Protein 1OO0 (pdb70)

Secondary structure (DSSP, 8-state):
--EEEEEEEEEEETTEEEEEEEEE-TTSEEEEEEE--TTSS--EEEEEEE-HHHHHHHHHHHHHHTGGG---TTSPPP-SSEEEEEEEEETTEEEEEEE-----HHHHHHSS-HHHHHHHHHHHHHHHHHHHHHHHHHHTS---/--B--BTTBEEEEEES--TT--HHHHHHHHGGGS-EEEEE-PBPTTTSSB-SEEEEEESSHHHHHHHHHHHTT-EETTEE-EEEESEESS--

Radius of gyration: 18.39 Å; Cα contacts (8 Å, |Δi|>4): 483; chains: 2; bounding box: 39×42×53 Å

Organism: Drosophila melanogaster (NCBI:txid7227)

Structure (mmCIF, N/CA/C/O backbone):
data_1OO0
#
_entry.id   1OO0
#
_cell.length_a   105.027
_cell.length_b   52.387
_cell.length_c   52.862
_cell.angle_alpha   90.00
_cell.angle_beta   104.90
_cell.angle_gamma   90.00
#
_symmetry.space_group_name_H-M   'C 1 2 1'
#
loop_
_entity.id
_entity.type
_entity.pdbx_description
1 polymer 'Mago nashi protein'
2 polymer CG8781-PA
3 non-polymer 'STRONTIUM ION'
4 non-polymer BETA-MERCAPTOETHANOL
5 non-polymer (4S)-2-METHYL-2,4-PENTANEDIOL
6 non-polymer GLYCEROL
7 water water
#
loop_
_atom_site.group_PDB
_atom_site.id
_atom_site.type_symbol
_atom_site.label_atom_id
_atom_site.label_alt_id
_atom_site.label_comp_id
_atom_site.label_asym_id
_atom_site.label_entity_id
_atom_site.label_seq_id
_atom_site.pdbx_PDB_ins_code
_atom_site.Cartn_x
_atom_site.Cartn_y
_atom_site.Cartn_z
_atom_site.occupancy
_atom_site.B_iso_or_equiv
_atom_site.auth_seq_id
_atom_site.auth_comp_id
_atom_site.auth_asym_id
_atom_site.auth_atom_id
_atom_site.pdbx_PDB_model_num
ATOM 1 N N . GLU A 1 4 ? 42.675 36.351 -1.770 1.00 50.53 4 GLU A N 1
ATOM 2 C CA . GLU A 1 4 ? 42.759 35.888 -0.348 1.00 50.08 4 GLU A CA 1
ATOM 3 C C . GLU A 1 4 ? 43.493 34.558 -0.320 1.00 48.38 4 GLU A C 1
ATOM 4 O O . GLU A 1 4 ? 43.146 33.636 -1.053 1.00 45.56 4 GLU A O 1
ATOM 10 N N . ASP A 1 5 ? 44.512 34.486 0.527 1.00 46.32 5 ASP A N 1
ATOM 11 C CA . ASP A 1 5 ? 45.338 33.301 0.676 1.00 45.28 5 ASP A CA 1
ATOM 12 C C . ASP A 1 5 ? 44.524 32.078 1.084 1.00 42.51 5 ASP A C 1
ATOM 13 O O . ASP A 1 5 ? 43.615 32.184 1.911 1.00 38.02 5 ASP A O 1
ATOM 18 N N . PHE A 1 6 ? 44.844 30.925 0.486 1.00 39.72 6 PHE A N 1
ATOM 19 C CA . PHE A 1 6 ? 44.128 29.687 0.813 1.00 37.15 6 PHE A CA 1
ATOM 20 C C . PHE A 1 6 ? 44.976 28.416 0.630 1.00 34.97 6 PHE A C 1
ATOM 21 O O . PHE A 1 6 ? 45.800 28.307 -0.299 1.00 30.46 6 PHE A O 1
ATOM 29 N N . TYR A 1 7 ? 44.766 27.466 1.536 1.00 28.43 7 TYR A N 1
ATOM 30 C CA . TYR A 1 7 ? 45.503 26.180 1.481 1.00 27.08 7 TYR A CA 1
ATOM 31 C C . TYR A 1 7 ? 44.759 25.178 2.336 1.00 24.15 7 TYR A C 1
ATOM 32 O O . TYR A 1 7 ? 44.212 25.552 3.357 1.00 23.22 7 TYR A O 1
ATOM 41 N N . LEU A 1 8 ? 44.729 23.901 1.938 1.00 24.67 8 LEU A N 1
ATOM 42 C CA . LEU A 1 8 ? 44.032 22.914 2.772 1.00 25.74 8 LEU A CA 1
ATOM 43 C C . LEU A 1 8 ? 44.751 21.576 2.509 1.00 21.69 8 LEU A C 1
ATOM 44 O O . LEU A 1 8 ? 45.005 21.226 1.370 1.00 27.02 8 LEU A O 1
ATOM 49 N N . ARG A 1 9 ? 45.136 20.887 3.562 1.00 24.79 9 ARG A N 1
ATOM 50 C CA . ARG A 1 9 ? 45.770 19.590 3.391 1.00 23.16 9 ARG A CA 1
ATOM 51 C C . ARG A 1 9 ? 45.264 18.739 4.525 1.00 22.42 9 ARG A C 1
ATOM 52 O O . ARG A 1 9 ? 45.173 19.223 5.641 1.00 24.59 9 ARG A O 1
ATOM 60 N N . TYR A 1 10 ? 44.914 17.480 4.219 1.00 18.47 10 TYR A N 1
ATOM 61 C CA . TYR A 1 10 ? 44.444 16.538 5.208 1.00 19.12 10 TYR A CA 1
ATOM 62 C C . TYR A 1 10 ? 45.180 15.233 4.916 1.00 21.48 10 TYR A C 1
ATOM 63 O O . TYR A 1 10 ? 45.265 14.834 3.760 1.00 20.95 10 TYR A O 1
ATOM 72 N N . TYR A 1 11 ? 45.649 14.605 5.993 1.00 20.68 11 TYR A N 1
ATOM 73 C CA . TYR A 1 11 ? 46.360 13.327 5.947 1.00 19.35 11 TYR A CA 1
ATOM 74 C C . TYR A 1 11 ? 45.824 12.431 7.021 1.00 19.43 11 TYR A C 1
ATOM 75 O O . TYR A 1 11 ? 45.511 12.892 8.132 1.00 19.36 11 TYR A O 1
ATOM 84 N N . VAL A 1 12 ? 45.664 11.135 6.704 1.00 17.99 12 VAL A N 1
ATOM 85 C CA . VAL A 1 12 ? 45.266 10.232 7.741 1.00 19.25 12 VAL A CA 1
ATOM 86 C C . VAL A 1 12 ? 46.043 8.967 7.393 1.00 21.00 12 VAL A C 1
ATOM 87 O O . VAL A 1 12 ? 46.115 8.551 6.220 1.00 21.97 12 VAL A O 1
ATOM 91 N N . GLY A 1 13 ? 46.663 8.407 8.404 1.00 20.70 13 GLY A N 1
ATOM 92 C CA . GLY A 1 13 ? 47.443 7.214 8.149 1.00 23.99 13 GLY A CA 1
ATOM 93 C C . GLY A 1 13 ? 47.300 6.287 9.322 1.00 28.55 13 GLY A C 1
ATOM 94 O O . GLY A 1 13 ? 47.022 6.716 10.433 1.00 28.60 13 GLY A O 1
ATOM 95 N N . HIS A 1 14 ? 47.480 4.998 9.096 1.00 27.16 14 HIS A N 1
ATOM 96 C CA . HIS A 1 14 ? 47.386 4.113 10.223 1.00 34.86 14 HIS A CA 1
ATOM 97 C C . HIS A 1 14 ? 48.010 2.760 9.938 1.00 35.80 14 HIS A C 1
ATOM 98 O O . HIS A 1 14 ? 48.346 2.429 8.781 1.00 35.60 14 HIS A O 1
ATOM 105 N N . LYS A 1 15 ? 48.341 2.079 11.024 1.00 38.68 15 LYS A N 1
ATOM 106 C CA . LYS A 1 15 ? 48.939 0.760 10.974 1.00 43.51 15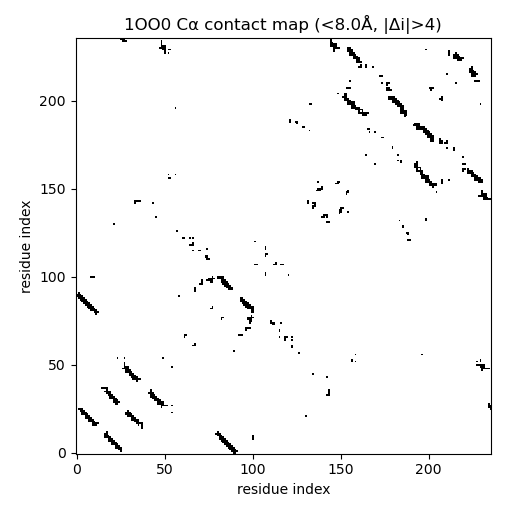 LYS A CA 1
ATOM 107 C C . LYS A 1 15 ? 47.831 -0.124 11.521 1.00 43.40 15 LYS A C 1
ATOM 108 O O . LYS A 1 15 ? 47.606 -0.152 12.720 1.00 39.75 15 LYS A O 1
ATOM 114 N N . GLY A 1 16 ? 47.109 -0.795 10.633 1.00 44.85 16 GLY A N 1
ATOM 115 C CA . GLY A 1 16 ? 46.031 -1.663 11.075 1.00 49.47 16 GLY A CA 1
ATOM 116 C C . GLY A 1 16 ? 46.494 -3.106 11.030 1.00 52.43 16 GLY A C 1
ATOM 117 O O . GLY A 1 16 ? 47.570 -3.393 10.491 1.00 49.25 16 GLY A O 1
ATOM 118 N N . LYS A 1 17 ? 45.680 -4.013 11.574 1.00 55.14 17 LYS A N 1
ATOM 119 C CA . LYS A 1 17 ? 46.021 -5.435 11.596 1.00 58.93 17 LYS A CA 1
ATOM 120 C C . LYS A 1 17 ? 46.461 -5.946 10.224 1.00 60.27 17 LYS A C 1
ATOM 121 O O . LYS A 1 17 ? 47.333 -6.808 10.116 1.00 57.68 17 LYS A O 1
ATOM 127 N N . PHE A 1 18 ? 45.859 -5.406 9.173 1.00 60.93 18 PHE A N 1
ATOM 128 C CA . PHE A 1 18 ? 46.202 -5.839 7.833 1.00 62.39 18 PHE A CA 1
ATOM 129 C C . PHE A 1 18 ? 47.252 -4.979 7.141 1.00 62.46 18 PHE A C 1
ATOM 130 O O . PHE A 1 18 ? 47.448 -5.107 5.935 1.00 62.87 18 PHE A O 1
ATOM 138 N N . GLY A 1 19 ? 47.924 -4.118 7.906 1.00 61.06 19 GLY A N 1
ATOM 139 C CA . GLY A 1 19 ? 48.970 -3.267 7.350 1.00 60.90 19 GLY A CA 1
ATOM 140 C C . GLY A 1 19 ? 48.642 -1.781 7.216 1.00 58.71 19 GLY A C 1
ATOM 141 O O . GLY A 1 19 ? 47.498 -1.363 7.435 1.00 57.26 19 GLY A O 1
ATOM 142 N N . HIS A 1 20 ? 49.659 -0.989 6.865 1.00 56.43 20 HIS A N 1
ATOM 143 C CA . HIS A 1 20 ? 49.517 0.459 6.666 1.00 55.33 20 HIS A CA 1
ATOM 144 C C . HIS A 1 20 ? 48.336 0.860 5.804 1.00 53.29 20 HIS A C 1
ATOM 145 O O . HIS A 1 20 ? 47.624 0.038 5.222 1.00 53.80 20 HIS A O 1
ATOM 152 N N . GLU A 1 21 ? 48.169 2.160 5.683 1.00 46.27 21 GLU A N 1
ATOM 153 C CA . GLU A 1 21 ? 47.054 2.670 4.943 1.00 40.19 21 GLU A CA 1
ATOM 154 C C . GLU A 1 21 ? 47.263 4.157 5.116 1.00 36.05 21 GLU A C 1
ATOM 155 O O . GLU A 1 21 ? 47.646 4.575 6.213 1.00 28.27 21 GLU A O 1
ATOM 161 N N . PHE A 1 22 ? 47.081 4.929 4.049 1.00 29.38 22 PHE A N 1
ATOM 162 C CA . PHE A 1 22 ? 47.107 6.387 4.224 1.00 24.59 22 PHE A CA 1
ATOM 163 C C . PHE A 1 22 ? 46.302 7.024 3.118 1.00 25.40 22 PHE A C 1
ATOM 164 O O . PHE A 1 22 ? 46.104 6.442 2.050 1.00 25.31 22 PHE A O 1
ATOM 172 N N . LEU A 1 23 ? 45.783 8.214 3.411 1.00 24.44 23 LEU A N 1
ATOM 173 C CA . LEU A 1 23 ? 45.033 8.986 2.452 1.00 22.74 23 LEU A CA 1
ATOM 174 C C . LEU A 1 23 ? 45.520 10.404 2.703 1.00 22.37 23 LEU A C 1
ATOM 175 O O . LEU A 1 23 ? 45.636 10.795 3.884 1.00 17.83 23 LEU A O 1
ATOM 18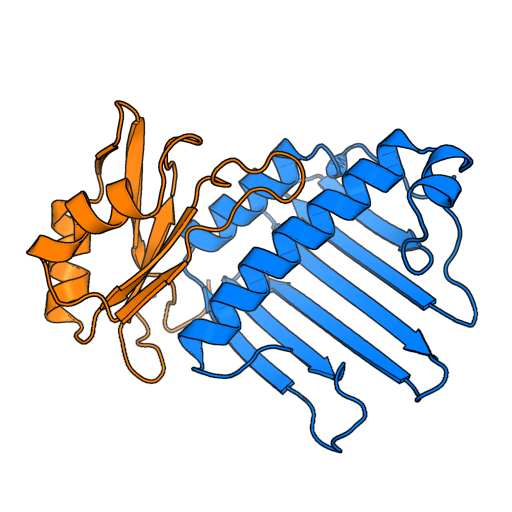0 N N . GLU A 1 24 ? 45.794 11.148 1.626 1.00 22.37 24 GLU A N 1
ATOM 181 C CA . GLU A 1 24 ? 46.187 12.552 1.786 1.00 23.41 24 GLU A CA 1
ATOM 182 C C . GLU A 1 24 ? 45.719 13.335 0.590 1.00 23.96 24 GLU A C 1
ATOM 183 O O . GLU A 1 24 ? 45.731 12.813 -0.562 1.00 24.94 24 GLU A O 1
ATOM 189 N N . PHE A 1 25 ? 45.185 14.542 0.838 1.00 21.69 25 PHE A N 1
ATOM 190 C CA . PHE A 1 25 ? 44.798 15.397 -0.291 1.00 18.87 25 PHE A CA 1
ATOM 191 C C . PHE A 1 25 ? 45.163 16.832 0.100 1.00 20.17 25 PHE A C 1
ATOM 192 O O . PHE A 1 25 ? 45.299 17.158 1.280 1.00 20.27 25 PHE A O 1
ATOM 200 N N . GLU A 1 26 ? 45.321 17.661 -0.919 1.00 23.64 26 GLU A N 1
ATOM 201 C CA . GLU A 1 26 ? 45.697 19.053 -0.733 1.00 22.34 26 GLU A CA 1
ATOM 202 C C . GLU A 1 26 ? 45.063 19.935 -1.810 1.00 22.84 26 GLU A C 1
ATOM 203 O O . GLU A 1 26 ? 45.055 19.583 -2.996 1.00 22.73 26 GLU A O 1
ATOM 209 N N . PHE A 1 27 ? 44.593 21.124 -1.408 1.00 23.47 27 PHE A N 1
ATOM 210 C CA . PHE A 1 27 ? 44.056 22.067 -2.375 1.00 22.71 27 PHE A CA 1
ATOM 211 C C . PHE A 1 27 ? 44.993 23.269 -2.213 1.00 22.82 27 PHE A C 1
ATOM 212 O O . PHE A 1 27 ? 45.157 23.804 -1.124 1.00 22.07 27 PHE A O 1
ATOM 220 N N . ARG A 1 28 ? 45.626 23.670 -3.297 1.00 26.69 28 ARG A N 1
ATOM 221 C CA . ARG A 1 28 ? 46.536 24.828 -3.277 1.00 31.92 28 ARG A CA 1
ATOM 222 C C . ARG A 1 28 ? 45.826 26.087 -3.762 1.00 32.57 28 ARG A C 1
ATOM 223 O O . ARG A 1 28 ? 44.837 26.010 -4.476 1.00 32.40 28 ARG A O 1
ATOM 231 N N . PRO A 1 29 ? 46.365 27.270 -3.430 1.00 34.97 29 PRO A N 1
ATOM 232 C CA . PRO A 1 29 ? 45.719 28.515 -3.861 1.00 38.66 29 PRO A CA 1
ATOM 233 C C . PRO A 1 29 ? 45.474 28.653 -5.369 1.00 41.77 29 PRO A C 1
ATOM 234 O O . PRO A 1 29 ? 44.606 29.420 -5.778 1.00 45.53 29 PRO A O 1
ATOM 238 N N . ASP A 1 30 ? 46.199 27.902 -6.193 1.00 41.54 30 ASP A N 1
ATOM 239 C CA . ASP A 1 30 ? 46.014 28.008 -7.639 1.00 42.02 30 ASP A CA 1
ATOM 240 C C . ASP A 1 30 ? 44.923 27.081 -8.194 1.00 42.07 30 ASP A C 1
ATOM 241 O O . ASP A 1 30 ? 44.720 26.972 -9.422 1.00 42.01 30 ASP A O 1
ATOM 246 N N . GLY A 1 31 ? 44.210 26.438 -7.270 1.00 37.37 31 GLY A N 1
ATOM 247 C CA . GLY A 1 31 ? 43.154 25.520 -7.621 1.00 34.58 31 GLY A CA 1
ATOM 248 C C . GLY A 1 31 ? 43.644 24.099 -7.844 1.00 27.33 31 GLY A C 1
ATOM 249 O O . GLY A 1 31 ? 42.876 23.233 -8.225 1.00 26.88 31 GLY A O 1
ATOM 250 N N . LYS A 1 32 ? 44.917 23.830 -7.603 1.00 30.27 32 LYS A N 1
ATOM 251 C CA . LYS A 1 32 ? 45.365 22.483 -7.842 1.00 29.08 32 LYS A CA 1
ATOM 252 C C . LYS A 1 32 ? 44.991 21.536 -6.718 1.00 28.05 32 LYS A C 1
ATOM 253 O O . LYS A 1 32 ? 45.363 21.782 -5.569 1.00 28.72 32 LYS A O 1
ATOM 259 N N . LEU A 1 33 ? 44.294 20.457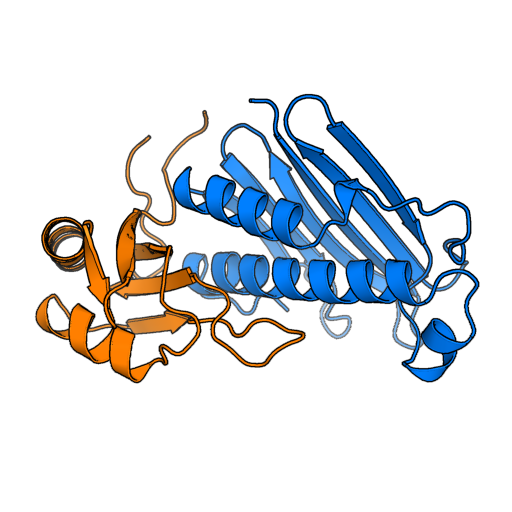 -7.055 1.00 25.41 33 LEU A N 1
ATOM 260 C CA . LEU A 1 33 ? 43.921 19.424 -6.078 1.00 26.31 33 LEU A CA 1
ATOM 261 C C . LEU A 1 33 ? 44.896 18.278 -6.322 1.00 26.82 33 LEU A C 1
ATOM 262 O O . LEU A 1 33 ? 45.052 17.880 -7.474 1.00 25.03 33 LEU A O 1
ATOM 267 N N . ARG A 1 34 ? 45.588 17.822 -5.270 1.00 25.18 34 ARG A N 1
ATOM 268 C CA . ARG A 1 34 ? 46.517 16.675 -5.347 1.00 28.60 34 ARG A CA 1
ATOM 269 C C . ARG A 1 34 ? 45.953 15.674 -4.385 1.00 27.75 34 ARG A C 1
ATOM 270 O O . ARG A 1 34 ? 45.561 16.033 -3.274 1.00 25.53 34 ARG A O 1
ATOM 278 N N . TYR A 1 35 ? 45.934 14.410 -4.806 1.00 26.38 35 TYR A N 1
ATOM 279 C CA . TYR A 1 35 ? 45.293 13.361 -4.041 1.00 24.31 35 TYR A CA 1
ATOM 280 C C . TYR A 1 35 ? 46.072 12.050 -4.085 1.00 28.61 35 TYR A C 1
ATOM 281 O O . TYR A 1 35 ? 46.478 11.610 -5.172 1.00 27.02 35 TYR A O 1
ATOM 290 N N . ALA A 1 36 ? 46.225 11.415 -2.928 1.00 23.67 36 ALA A N 1
ATOM 291 C CA . ALA A 1 36 ? 46.931 10.141 -2.853 1.00 27.09 36 ALA A CA 1
ATOM 292 C C . ALA A 1 36 ? 46.193 9.257 -1.876 1.00 29.97 36 ALA A C 1
ATOM 293 O O . ALA A 1 36 ? 45.903 9.628 -0.764 1.00 25.51 36 ALA A O 1
ATOM 295 N N . ASN A 1 37 ? 45.888 8.046 -2.285 1.00 32.49 37 ASN A N 1
ATOM 296 C CA . ASN A 1 37 ? 45.156 7.223 -1.371 1.00 35.19 37 ASN A CA 1
ATOM 297 C C . ASN A 1 37 ? 45.638 5.841 -1.547 1.00 36.38 37 ASN A C 1
ATOM 298 O O . ASN A 1 37 ? 45.565 5.286 -2.644 1.00 37.88 37 ASN A O 1
ATOM 303 N N . ASN A 1 38 ? 46.183 5.303 -0.481 1.00 36.19 38 ASN A N 1
ATOM 304 C CA . ASN A 1 38 ? 46.602 3.940 -0.510 1.00 36.86 38 ASN A CA 1
ATOM 305 C C . ASN A 1 38 ? 45.944 3.330 0.709 1.00 36.47 38 ASN A C 1
ATOM 306 O O . ASN A 1 38 ? 46.619 2.991 1.693 1.00 37.38 38 ASN A O 1
ATOM 311 N N . SER A 1 39 ? 44.617 3.224 0.645 1.00 36.59 39 SER A N 1
ATOM 312 C CA . SER A 1 39 ? 43.831 2.657 1.749 1.00 36.58 39 SER A CA 1
ATOM 313 C C . SER A 1 39 ? 43.421 1.191 1.483 1.00 36.95 39 SER A C 1
ATOM 314 O O . SER A 1 39 ? 42.889 0.525 2.365 1.00 35.76 39 SER A O 1
ATOM 317 N N . ASN A 1 40 ? 43.651 0.703 0.269 1.00 35.15 40 ASN A N 1
ATOM 318 C CA . ASN A 1 40 ? 43.273 -0.682 -0.056 1.00 38.91 40 ASN A CA 1
ATOM 319 C C . ASN A 1 40 ? 44.536 -1.545 -0.019 1.00 35.73 40 ASN A C 1
ATOM 320 O O . ASN A 1 40 ? 45.300 -1.606 -0.991 1.00 37.58 40 ASN A O 1
ATOM 325 N N . TYR A 1 41 ? 44.701 -2.224 1.102 1.00 34.69 41 TYR A N 1
ATOM 326 C CA . TYR A 1 41 ? 45.872 -3.060 1.362 1.00 36.28 41 TYR A CA 1
ATOM 327 C C . TYR A 1 41 ? 45.852 -4.423 0.718 1.00 40.20 41 TYR A C 1
ATOM 328 O O . TYR A 1 41 ? 46.775 -5.203 0.931 1.00 42.55 41 TYR A O 1
ATOM 337 N N . LYS A 1 42 ? 44.816 -4.697 -0.077 1.00 41.54 42 LYS A N 1
ATOM 338 C CA . LYS A 1 42 ? 44.666 -5.981 -0.763 1.00 42.79 42 LYS A CA 1
ATOM 339 C C . LYS A 1 42 ? 45.230 -5.851 -2.168 1.00 44.95 42 LYS A C 1
ATOM 340 O O . LYS A 1 42 ? 45.115 -6.749 -2.997 1.00 46.72 42 LYS A O 1
ATOM 346 N N . ASN A 1 43 ? 45.811 -4.697 -2.455 1.00 44.99 43 ASN A N 1
ATOM 347 C CA . ASN A 1 43 ? 46.448 -4.511 -3.740 1.00 43.39 43 ASN A CA 1
ATOM 348 C C . ASN A 1 43 ? 47.719 -3.703 -3.528 1.00 44.28 43 ASN A C 1
ATOM 349 O O . ASN A 1 43 ? 47.874 -2.964 -2.531 1.00 36.26 43 ASN A O 1
ATOM 354 N N . ASP A 1 44 ? 48.639 -3.873 -4.460 1.00 45.09 44 ASP A N 1
ATOM 355 C CA . ASP A 1 44 ? 49.942 -3.244 -4.352 1.00 47.62 44 ASP A CA 1
ATOM 356 C C . ASP A 1 44 ? 50.044 -1.901 -5.048 1.00 45.96 44 ASP A C 1
ATOM 357 O O . ASP A 1 44 ? 51.131 -1.329 -5.136 1.00 45.07 44 ASP A O 1
ATOM 362 N N . THR A 1 45 ? 48.922 -1.404 -5.548 1.00 42.69 45 THR A N 1
ATOM 363 C CA . THR A 1 45 ? 48.925 -0.120 -6.199 1.00 44.54 45 THR A CA 1
ATOM 364 C C . THR A 1 45 ? 48.442 0.975 -5.243 1.00 43.36 45 THR A C 1
ATOM 365 O O . THR A 1 45 ? 48.036 0.730 -4.100 1.00 41.37 45 THR A O 1
ATOM 369 N N . MET A 1 46 ? 48.498 2.196 -5.736 1.00 44.68 46 MET A N 1
ATOM 370 C CA . MET A 1 46 ? 48.093 3.342 -4.943 1.00 44.56 46 MET A CA 1
ATOM 371 C C . MET A 1 46 ? 47.327 4.230 -5.892 1.00 42.73 46 MET A C 1
ATOM 372 O O . MET A 1 46 ? 47.463 4.102 -7.100 1.00 40.69 46 MET A O 1
ATOM 377 N N . ILE A 1 47 ? 46.499 5.118 -5.360 1.00 38.31 47 ILE A N 1
ATOM 378 C CA . ILE A 1 47 ? 45.796 6.018 -6.220 1.00 35.45 47 ILE A CA 1
ATOM 379 C C . ILE A 1 47 ? 46.540 7.354 -6.059 1.00 37.66 47 ILE A C 1
ATOM 380 O O . ILE A 1 47 ? 46.718 7.808 -4.931 1.00 31.38 47 ILE A O 1
ATOM 385 N N . ARG A 1 48 ? 47.069 7.928 -7.148 1.00 34.50 48 ARG A N 1
ATOM 386 C CA . ARG A 1 48 ? 47.710 9.250 -7.045 1.00 32.37 48 ARG A CA 1
ATOM 387 C C . ARG A 1 48 ? 47.286 10.082 -8.243 1.00 33.92 48 ARG A C 1
ATOM 388 O O . ARG A 1 48 ? 47.640 9.780 -9.398 1.00 30.43 48 ARG A O 1
ATOM 396 N N . LYS A 1 49 ? 46.520 11.137 -7.976 1.00 28.79 49 LYS A N 1
ATOM 397 C CA . LYS A 1 49 ? 45.993 11.977 -9.036 1.00 29.29 49 LYS A CA 1
ATOM 398 C C . LYS A 1 49 ? 46.076 13.466 -8.716 1.00 31.28 49 LYS A C 1
ATOM 399 O O . LYS A 1 49 ? 46.260 13.839 -7.572 1.00 27.68 49 LYS A O 1
ATOM 405 N N . GLU A 1 50 ? 45.977 14.307 -9.744 1.00 28.81 50 GLU A N 1
ATOM 406 C CA . GLU A 1 50 ? 45.943 15.751 -9.526 1.00 32.72 50 GLU A CA 1
ATOM 407 C C . GLU A 1 50 ? 45.078 16.349 -10.619 1.00 32.40 50 GLU A C 1
ATOM 408 O O . GLU A 1 50 ? 44.933 15.767 -11.704 1.00 30.79 50 GLU A O 1
ATOM 414 N N . ALA A 1 51 ? 44.496 17.500 -10.330 1.00 26.46 51 ALA A N 1
ATOM 415 C CA . ALA A 1 51 ? 43.650 18.188 -11.303 1.00 27.69 51 ALA A CA 1
ATOM 416 C C . ALA A 1 51 ? 43.477 19.596 -10.808 1.00 29.12 51 ALA A C 1
ATOM 417 O O . ALA A 1 51 ? 43.755 19.897 -9.651 1.00 31.93 51 ALA A O 1
ATOM 419 N N . PHE A 1 52 ? 43.050 20.486 -11.681 1.00 31.07 52 PHE A N 1
ATOM 420 C CA . PHE A 1 52 ? 42.842 21.852 -11.245 1.00 26.43 52 PHE A CA 1
ATOM 421 C C . PHE A 1 52 ? 41.345 21.975 -11.157 1.00 28.53 52 PHE A C 1
ATOM 422 O O . PHE A 1 52 ? 40.620 21.560 -12.094 1.00 28.54 52 PHE A O 1
ATOM 430 N N . VAL A 1 53 ? 40.858 22.488 -10.020 1.00 28.38 53 VAL A N 1
ATOM 431 C CA . VAL A 1 53 ? 39.420 22.662 -9.899 1.00 30.25 53 VAL A CA 1
ATOM 432 C C . VAL A 1 53 ? 39.050 24.123 -10.130 1.00 30.15 53 VAL A C 1
ATOM 433 O O . VAL A 1 53 ? 39.859 25.036 -9.943 1.00 30.01 53 VAL A O 1
ATOM 437 N N . HIS A 1 54 ? 37.822 24.327 -10.555 1.00 30.23 54 HIS A N 1
ATOM 438 C CA . HIS A 1 54 ? 37.349 25.668 -10.801 1.00 34.40 54 HIS A CA 1
ATOM 439 C C . HIS A 1 54 ? 37.266 26.464 -9.487 1.00 34.46 54 HIS A C 1
ATOM 440 O O . HIS A 1 54 ? 37.077 25.888 -8.416 1.00 29.75 54 HIS A O 1
ATOM 447 N N . GLN A 1 55 ? 37.399 27.791 -9.572 1.00 30.76 55 GLN A N 1
ATOM 448 C CA . GLN A 1 55 ? 37.285 28.627 -8.386 1.00 33.93 55 GLN A CA 1
ATOM 449 C C . GLN A 1 55 ? 35.983 28.402 -7.616 1.00 31.26 55 GLN A C 1
ATOM 450 O O . GLN A 1 55 ? 35.963 28.611 -6.402 1.00 35.65 55 GLN A O 1
ATOM 456 N N . SER A 1 56 ? 34.902 27.961 -8.269 1.00 29.48 56 SER A N 1
ATOM 457 C CA . SER A 1 56 ? 33.664 27.775 -7.504 1.00 29.68 56 SER A CA 1
ATOM 458 C C . SER A 1 56 ? 33.853 26.649 -6.471 1.00 29.44 56 SER A C 1
ATOM 459 O O . SER A 1 56 ? 33.267 26.675 -5.383 1.00 28.09 56 SER A O 1
ATOM 462 N N . VAL A 1 57 ? 34.701 25.690 -6.818 1.00 27.96 57 VAL A N 1
ATOM 463 C CA . VAL A 1 57 ? 35.010 24.555 -5.936 1.00 22.56 57 VAL A CA 1
ATOM 464 C C . VAL A 1 57 ? 35.793 25.052 -4.743 1.00 26.36 57 VAL A C 1
ATOM 465 O O . VAL A 1 57 ? 35.500 24.694 -3.602 1.00 27.07 57 VAL A O 1
ATOM 469 N N . MET A 1 58 ? 36.800 25.885 -4.997 1.00 26.79 58 MET A N 1
ATOM 470 C CA . MET A 1 58 ? 37.612 26.439 -3.930 1.00 29.42 58 MET A CA 1
ATOM 471 C C . MET A 1 58 ? 36.708 27.286 -3.036 1.00 26.01 58 MET A C 1
ATOM 472 O O . MET A 1 58 ? 36.839 27.280 -1.805 1.00 25.86 58 MET A O 1
ATOM 477 N N . GLU A 1 59 ? 35.775 28.022 -3.636 1.00 28.27 59 GLU A N 1
ATOM 478 C CA . GLU A 1 59 ? 34.890 28.836 -2.802 1.00 26.51 59 GLU A CA 1
ATOM 479 C C . GLU A 1 59 ? 33.952 27.985 -1.919 1.00 25.17 59 GLU A C 1
ATOM 480 O O . GLU A 1 59 ? 33.705 28.314 -0.760 1.00 25.38 59 GLU A O 1
ATOM 486 N N . GLU A 1 60 ? 33.432 26.892 -2.455 1.00 23.23 60 GLU A N 1
ATOM 487 C CA . GLU A 1 60 ? 32.536 26.039 -1.663 1.00 21.49 60 GLU A CA 1
ATOM 488 C C . GLU A 1 60 ? 33.360 25.443 -0.532 1.00 22.29 60 GLU A C 1
ATOM 489 O O . GLU A 1 60 ? 32.886 25.264 0.584 1.00 27.64 60 GLU A O 1
ATOM 495 N N . LEU A 1 61 ? 34.608 25.103 -0.835 1.00 22.80 61 LEU A N 1
ATOM 496 C CA . LEU A 1 61 ? 35.488 24.526 0.181 1.00 24.71 61 LEU A CA 1
ATOM 497 C C . LEU A 1 61 ? 35.653 25.498 1.337 1.00 26.00 61 LEU A C 1
ATOM 498 O O . LEU A 1 61 ? 35.502 25.155 2.523 1.00 20.87 61 LEU A O 1
ATOM 503 N N . LYS A 1 62 ? 35.936 26.754 1.008 1.00 22.73 62 LYS A N 1
ATOM 504 C CA . LYS A 1 62 ? 36.083 27.753 2.055 1.00 24.73 62 LYS A CA 1
ATOM 505 C C . LYS A 1 62 ? 34.771 27.882 2.830 1.00 23.85 62 LYS A C 1
ATOM 506 O O . LYS A 1 62 ? 34.766 28.056 4.052 1.00 26.38 62 LYS A O 1
ATOM 512 N N . ARG A 1 63 ? 33.651 27.852 2.097 1.00 27.75 63 ARG A N 1
ATOM 513 C CA . ARG A 1 63 ? 32.360 27.980 2.728 1.00 24.57 63 ARG A CA 1
ATOM 514 C C . ARG A 1 63 ? 32.150 26.858 3.743 1.00 24.07 63 ARG A C 1
ATOM 515 O O . ARG A 1 63 ? 31.711 27.101 4.865 1.00 22.66 63 ARG A O 1
ATOM 523 N N . ILE A 1 64 ? 32.443 25.623 3.341 1.00 20.79 64 ILE A N 1
ATOM 524 C CA . ILE A 1 64 ? 32.271 24.493 4.229 1.00 22.47 64 ILE A CA 1
ATOM 525 C C . ILE A 1 64 ? 33.174 24.655 5.450 1.00 22.55 64 ILE A C 1
ATOM 526 O O . ILE A 1 64 ? 32.750 24.406 6.564 1.00 25.89 64 ILE A O 1
ATOM 531 N N . ILE A 1 65 ? 34.429 25.071 5.241 1.00 23.44 65 ILE A N 1
ATOM 532 C CA . ILE A 1 65 ? 35.350 25.244 6.368 1.00 22.43 65 ILE A CA 1
ATOM 533 C C . ILE A 1 65 ? 34.870 26.383 7.332 1.00 23.55 65 ILE A C 1
ATOM 534 O O . ILE A 1 65 ? 34.909 26.262 8.554 1.00 22.01 65 ILE A O 1
ATOM 539 N N . ILE A 1 66 ? 34.430 27.486 6.757 1.00 25.23 66 ILE A N 1
ATOM 540 C CA . ILE A 1 66 ? 33.976 28.593 7.603 1.00 25.71 66 ILE A CA 1
ATOM 541 C C . ILE A 1 66 ? 32.775 28.173 8.387 1.00 21.77 66 ILE A C 1
ATOM 542 O O . ILE A 1 66 ? 32.697 28.385 9.587 1.00 23.32 66 ILE A O 1
ATOM 547 N N . ASP A 1 67 ? 31.841 27.519 7.731 1.00 25.38 67 ASP A N 1
ATOM 548 C CA . ASP A 1 67 ? 30.636 27.146 8.433 1.00 27.03 67 ASP A CA 1
ATOM 549 C C . ASP A 1 67 ? 30.873 26.152 9.543 1.00 29.57 67 ASP A C 1
ATOM 550 O O . ASP A 1 67 ? 30.135 26.127 10.515 1.00 26.84 67 ASP A O 1
ATOM 555 N N . SER A 1 68 ? 31.922 25.352 9.434 1.00 28.90 68 SER A N 1
ATOM 556 C CA . SER A 1 68 ? 32.176 24.347 10.456 1.00 25.10 68 SER A CA 1
ATOM 557 C C . SER A 1 68 ? 32.676 24.962 11.723 1.00 26.91 68 SER A C 1
ATOM 558 O O . SER A 1 68 ? 32.586 24.358 12.786 1.00 28.23 68 SER A O 1
ATOM 561 N N . GLU A 1 69 ? 33.215 26.170 11.624 1.00 24.45 69 GLU A N 1
ATOM 562 C CA . GLU A 1 69 ? 33.806 26.810 12.782 1.00 27.24 69 GLU A CA 1
ATOM 563 C C . GLU A 1 69 ? 35.106 26.108 13.239 1.00 28.55 69 GLU A C 1
ATOM 564 O O . GLU A 1 69 ? 35.599 26.365 14.309 1.00 28.17 69 GLU A O 1
ATOM 570 N N . ILE A 1 70 ? 35.673 25.241 12.409 1.00 24.39 70 ILE A N 1
ATOM 571 C CA . ILE A 1 70 ? 36.947 24.570 12.778 1.00 24.00 70 ILE A CA 1
ATOM 572 C C . ILE A 1 70 ? 38.099 25.588 13.001 1.00 29.85 70 ILE A C 1
ATOM 573 O O . ILE A 1 70 ? 38.970 25.406 13.851 1.00 29.45 70 ILE A O 1
ATOM 578 N N . MET A 1 71 ? 38.105 26.671 12.229 1.00 29.49 71 MET A N 1
ATOM 579 C CA . MET A 1 71 ? 39.139 27.678 12.354 1.00 30.22 71 MET A CA 1
ATOM 580 C C . MET A 1 71 ? 39.239 28.249 13.759 1.00 31.80 71 MET A C 1
ATOM 581 O O . MET A 1 71 ? 40.256 28.834 14.091 1.00 32.23 71 MET A O 1
ATOM 586 N N . GLN A 1 72 ? 38.222 28.044 14.598 1.00 33.43 72 GLN A N 1
ATOM 587 C CA . GLN A 1 72 ? 38.278 28.566 15.959 1.00 37.83 72 GLN A CA 1
ATOM 588 C C . GLN A 1 72 ? 38.680 27.529 17.006 1.00 38.14 72 GLN A C 1
ATOM 589 O O . GLN A 1 72 ? 38.835 27.852 18.181 1.00 35.27 72 GLN A O 1
ATOM 595 N N . GLU A 1 73 ? 38.857 26.291 16.558 1.00 34.77 73 GLU A N 1
ATOM 596 C CA . GLU A 1 73 ? 39.235 25.174 17.414 1.00 33.54 73 GLU A CA 1
ATOM 597 C C . GLU A 1 73 ? 40.731 25.122 17.657 1.00 32.04 73 GLU A C 1
ATOM 598 O O . GLU A 1 73 ? 41.510 25.782 16.963 1.00 33.20 73 GLU A O 1
ATOM 604 N N . ASP A 1 74 ? 41.129 24.306 18.631 1.00 33.88 74 ASP A N 1
ATOM 605 C CA . ASP A 1 74 ? 42.540 24.141 19.001 1.00 33.89 74 ASP A CA 1
ATOM 606 C C . ASP A 1 74 ? 42.759 22.671 19.381 1.00 28.48 74 ASP A C 1
ATOM 607 O O . ASP A 1 74 ? 41.993 22.100 20.153 1.00 30.49 74 ASP A O 1
ATOM 612 N N . ASP A 1 75 ? 43.806 22.062 18.852 1.00 25.22 75 ASP A N 1
ATOM 613 C CA . ASP A 1 75 ? 44.034 20.656 19.121 1.00 27.98 75 ASP A CA 1
ATOM 614 C C . ASP A 1 75 ? 44.822 20.341 20.397 1.00 28.38 75 ASP A C 1
ATOM 615 O O . ASP A 1 75 ? 45.043 19.159 20.731 1.00 27.02 75 ASP A O 1
ATOM 620 N N . LEU A 1 76 ? 45.208 21.382 21.132 1.00 27.11 76 LEU A N 1
ATOM 621 C CA . LEU A 1 76 ? 46.005 21.162 22.352 1.00 32.06 76 LEU A CA 1
ATOM 622 C C . LEU A 1 76 ? 45.391 20.125 23.277 1.00 25.92 76 LEU A C 1
ATOM 623 O O . LEU A 1 76 ? 46.079 19.230 23.712 1.00 30.70 76 LEU A O 1
ATOM 628 N N . PRO A 1 77 ? 44.090 20.230 23.589 1.00 28.57 77 PRO A N 1
ATOM 629 C CA . PRO A 1 77 ? 43.511 19.216 24.468 1.00 28.75 77 PRO A CA 1
ATOM 630 C C . PRO A 1 77 ? 43.085 17.924 23.776 1.00 29.33 77 PRO A C 1
ATOM 631 O O . PRO A 1 77 ? 42.495 17.055 24.413 1.00 30.31 77 PRO A O 1
ATOM 635 N N . TRP A 1 78 ? 43.410 17.779 22.501 1.00 29.08 78 TRP A N 1
ATOM 636 C CA . TRP A 1 78 ? 42.991 16.570 21.759 1.00 27.80 78 TRP A CA 1
ATOM 637 C C . TRP A 1 78 ? 43.945 15.380 21.905 1.00 27.80 78 TRP A C 1
ATOM 638 O O . TRP A 1 78 ? 45.121 15.562 22.190 1.00 30.77 78 TRP A O 1
ATOM 649 N N . PRO A 1 79 ? 43.447 14.144 21.705 1.00 29.67 79 PRO A N 1
ATOM 650 C CA . PRO A 1 79 ? 44.410 13.043 21.859 1.00 34.00 79 PRO A CA 1
ATOM 651 C C . PRO A 1 79 ? 45.498 13.213 20.831 1.00 32.09 79 PRO A C 1
ATOM 652 O O . PRO A 1 79 ? 45.238 13.611 19.682 1.00 32.52 79 PRO A O 1
ATOM 656 N N . PRO A 1 80 ? 46.734 12.929 21.217 1.00 33.50 80 PRO A N 1
ATOM 657 C CA . PRO A 1 80 ? 47.852 13.075 20.276 1.00 32.32 80 PRO A CA 1
ATOM 658 C C . PRO A 1 80 ? 47.905 11.906 19.317 1.00 31.13 80 PRO A C 1
ATOM 659 O O . PRO A 1 80 ? 47.266 10.889 19.548 1.00 30.12 80 PRO A O 1
ATOM 663 N N . PRO A 1 81 ? 48.638 12.050 18.206 1.00 32.11 81 PRO A N 1
ATOM 664 C CA . PRO A 1 81 ? 48.749 10.934 17.265 1.00 32.52 81 PRO A CA 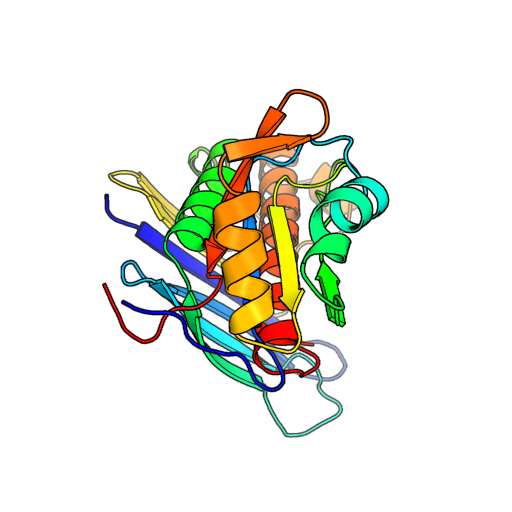1
ATOM 665 C C . PRO A 1 81 ? 49.492 9.837 18.040 1.00 38.49 81 PRO A C 1
ATOM 666 O O . PRO A 1 81 ? 50.240 10.134 18.972 1.00 35.86 81 PRO A O 1
ATOM 670 N N . ASP A 1 82 ? 49.271 8.579 17.690 1.00 41.95 82 ASP A N 1
ATOM 671 C CA . ASP A 1 82 ? 49.948 7.479 18.388 1.00 46.39 82 ASP A CA 1
ATOM 672 C C . ASP A 1 82 ? 50.574 6.496 17.410 1.00 50.12 82 ASP A C 1
ATOM 673 O O . ASP A 1 82 ? 50.450 6.642 16.198 1.00 49.63 82 ASP A O 1
ATOM 678 N N . ARG A 1 83 ? 51.252 5.486 17.934 1.00 51.40 83 ARG A N 1
ATOM 679 C CA . ARG A 1 83 ? 51.898 4.530 17.062 1.00 52.33 83 ARG A CA 1
ATOM 680 C C . ARG A 1 83 ? 50.928 3.782 16.147 1.00 50.38 83 ARG A C 1
ATOM 681 O O . ARG A 1 83 ? 51.360 3.082 15.226 1.00 52.31 83 ARG A O 1
ATOM 689 N N . VAL A 1 84 ? 49.623 3.968 16.358 1.00 47.12 84 VAL A N 1
ATOM 690 C CA . VAL A 1 84 ? 48.608 3.305 15.541 1.00 42.83 84 VAL A CA 1
ATOM 691 C C . VAL A 1 84 ? 47.856 4.163 14.492 1.00 43.07 84 VAL A C 1
ATOM 692 O O . VAL A 1 84 ? 47.407 3.664 13.463 1.00 41.77 84 VAL A O 1
ATOM 696 N N . GLY A 1 85 ? 47.682 5.446 14.761 1.00 38.99 85 GLY A N 1
ATOM 697 C CA . GLY A 1 85 ? 46.956 6.260 13.812 1.00 34.14 85 GLY A CA 1
ATOM 698 C C . GLY A 1 85 ? 47.354 7.712 13.968 1.00 32.07 85 GLY A C 1
ATOM 699 O O . GLY A 1 85 ? 47.868 8.103 15.015 1.00 29.40 85 GLY A O 1
ATOM 700 N N . ARG A 1 86 ? 47.102 8.503 12.929 1.00 26.34 86 ARG A N 1
ATOM 701 C CA . ARG A 1 86 ? 47.443 9.917 12.949 1.00 22.98 86 ARG A CA 1
ATOM 702 C C . ARG A 1 86 ? 46.597 10.646 11.932 1.00 21.83 86 ARG A C 1
ATOM 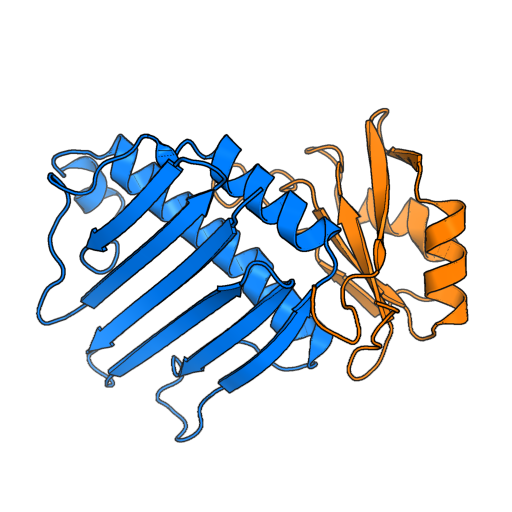703 O O . ARG A 1 86 ? 46.374 10.139 10.825 1.00 24.34 86 ARG A O 1
ATOM 711 N N . GLN A 1 87 ? 46.101 11.823 12.304 1.00 20.56 87 GLN A N 1
ATOM 712 C CA . GLN A 1 87 ? 45.379 12.636 11.339 1.00 19.69 87 GLN A CA 1
ATOM 713 C C . GLN A 1 87 ? 46.031 13.977 11.412 1.00 20.78 87 GLN A C 1
ATOM 714 O O . GLN A 1 87 ? 46.404 14.370 12.503 1.00 19.07 87 GLN A O 1
ATOM 720 N N . GLU A 1 88 ? 46.138 14.658 10.270 1.00 24.34 88 GLU A N 1
ATOM 721 C CA . GLU A 1 88 ? 46.701 16.006 10.210 1.00 21.03 88 GLU A CA 1
ATOM 722 C C . GLU A 1 88 ? 45.758 16.808 9.347 1.00 21.29 88 GLU A C 1
ATOM 723 O O . GLU A 1 88 ? 45.325 16.330 8.288 1.00 19.93 88 GLU A O 1
ATOM 729 N N . LEU A 1 89 ? 45.472 18.037 9.776 1.00 21.66 89 LEU A N 1
ATOM 730 C CA . LEU A 1 89 ? 44.603 18.918 9.006 1.00 22.05 89 LEU A CA 1
ATOM 731 C C . LEU A 1 89 ? 45.271 20.293 9.055 1.00 20.60 89 LEU A C 1
ATOM 732 O O . LEU A 1 89 ? 45.539 20.776 10.155 1.00 27.75 89 LEU A O 1
ATOM 737 N N . GLU A 1 90 ? 45.554 20.879 7.894 1.00 21.08 90 GLU A N 1
ATOM 738 C CA . GLU A 1 90 ? 46.173 22.214 7.831 1.00 21.51 90 GLU A CA 1
ATOM 739 C C . GLU A 1 90 ? 45.343 23.071 6.952 1.00 20.52 90 GLU A C 1
ATOM 740 O O . GLU A 1 90 ? 44.983 22.682 5.841 1.00 22.88 90 GLU A O 1
ATOM 746 N N . ILE A 1 91 ? 45.041 24.278 7.414 1.00 23.32 91 ILE A N 1
ATOM 747 C CA . ILE A 1 91 ? 44.227 25.151 6.587 1.00 23.88 91 ILE A CA 1
ATOM 748 C C . ILE A 1 91 ? 44.739 26.596 6.729 1.00 24.38 91 ILE A C 1
ATOM 749 O O . ILE A 1 91 ? 45.123 26.986 7.819 1.00 24.25 91 ILE A O 1
ATOM 754 N N . VAL A 1 92 ? 44.762 27.317 5.614 1.00 28.02 92 VAL A N 1
ATOM 755 C CA . VAL A 1 92 ? 45.044 28.754 5.622 1.00 30.71 92 VAL A CA 1
ATOM 756 C C . VAL A 1 92 ? 43.832 29.405 4.935 1.00 30.24 92 VAL A C 1
ATOM 757 O O . VAL A 1 92 ? 43.409 28.977 3.844 1.00 26.44 92 VAL A O 1
ATOM 761 N N . ILE A 1 93 ? 43.207 30.384 5.589 1.00 29.17 93 ILE A N 1
ATOM 762 C CA . ILE A 1 93 ? 42.138 31.118 4.929 1.00 33.74 93 ILE A CA 1
ATOM 763 C C . ILE A 1 93 ? 42.423 32.571 5.259 1.00 36.37 93 ILE A C 1
ATOM 764 O O . ILE A 1 93 ? 42.334 32.977 6.421 1.00 36.67 93 ILE A O 1
ATOM 769 N N . GLY A 1 94 ? 42.806 33.329 4.238 1.00 40.98 94 GLY A N 1
ATOM 770 C CA . GLY A 1 94 ? 43.133 34.728 4.432 1.00 43.69 94 GLY A CA 1
ATOM 771 C C . GLY A 1 94 ? 44.262 34.858 5.436 1.00 47.64 94 GLY A C 1
ATOM 772 O O . GLY A 1 94 ? 45.372 34.374 5.220 1.00 48.97 94 GLY A O 1
ATOM 773 N N . ASP A 1 95 ? 43.950 35.497 6.556 1.00 50.13 95 ASP A N 1
ATOM 774 C CA . ASP A 1 95 ? 44.901 35.743 7.638 1.00 53.64 95 ASP A CA 1
ATOM 775 C C . ASP A 1 95 ? 45.025 34.564 8.613 1.00 53.04 95 ASP A C 1
ATOM 776 O O . ASP A 1 95 ? 46.099 34.324 9.175 1.00 53.87 95 ASP A O 1
ATOM 781 N N . GLU A 1 96 ? 43.926 33.828 8.792 1.00 51.09 96 GLU A N 1
ATOM 782 C CA . GLU A 1 96 ? 43.869 32.706 9.725 1.00 48.05 96 GLU A CA 1
ATOM 783 C C . GLU A 1 96 ? 44.462 31.400 9.205 1.00 47.11 96 GLU A C 1
ATOM 784 O O . GLU A 1 96 ? 44.261 31.015 8.056 1.00 45.35 96 GLU A O 1
ATOM 790 N N . HIS A 1 97 ? 45.187 30.727 10.083 1.00 46.40 97 HIS A N 1
ATOM 791 C CA . HIS A 1 97 ? 45.827 29.462 9.768 1.00 47.25 97 HIS A CA 1
ATOM 792 C C . HIS A 1 97 ? 45.652 28.524 10.969 1.00 42.42 97 HIS A C 1
ATOM 793 O O . HIS A 1 97 ? 45.527 28.977 12.096 1.00 42.85 97 HIS A O 1
ATOM 800 N N . ILE A 1 98 ? 45.577 27.223 10.717 1.00 36.11 98 ILE A N 1
ATOM 801 C CA . ILE A 1 98 ? 45.460 26.237 11.798 1.00 35.19 98 ILE A CA 1
ATOM 802 C C . ILE A 1 98 ? 46.178 24.989 11.296 1.00 29.13 98 ILE A C 1
ATOM 803 O O . ILE A 1 98 ? 46.304 24.801 10.086 1.00 25.41 98 ILE A O 1
ATOM 808 N N . SER A 1 99 ? 46.675 24.193 12.230 1.00 30.03 99 SER A N 1
ATOM 809 C CA . SER A 1 99 ? 47.373 22.937 11.942 1.00 30.59 99 SER A CA 1
ATOM 810 C C . SER A 1 99 ? 47.079 22.037 13.118 1.00 33.42 99 SER A C 1
ATOM 811 O O . SER A 1 99 ? 47.574 22.267 14.238 1.00 33.83 99 SER A O 1
ATOM 814 N N . PHE A 1 100 ? 46.275 21.007 12.883 1.00 27.27 100 PHE A N 1
ATOM 815 C CA . PHE A 1 100 ? 45.940 20.084 13.945 1.00 21.30 100 PHE A CA 1
ATOM 816 C C . PHE A 1 100 ? 46.562 18.734 13.643 1.00 25.46 100 PHE A C 1
ATOM 817 O O . PHE A 1 100 ? 46.710 18.350 12.484 1.00 23.27 100 PHE A O 1
ATOM 825 N N . THR A 1 101 ? 46.924 18.019 14.697 1.00 24.81 101 THR A N 1
ATOM 826 C CA . THR A 1 101 ? 47.493 16.681 14.546 1.00 29.37 101 THR A CA 1
ATOM 827 C C . THR A 1 101 ? 46.894 15.909 15.701 1.00 31.39 101 THR A C 1
ATOM 828 O O . THR A 1 101 ? 46.974 16.373 16.842 1.00 33.30 101 THR A O 1
ATOM 832 N N . THR A 1 102 ? 46.293 14.753 15.419 1.00 26.97 102 THR A N 1
ATOM 833 C CA . THR A 1 102 ? 45.631 13.972 16.447 1.00 26.25 102 THR A CA 1
ATOM 834 C C . THR A 1 102 ? 45.678 12.490 16.075 1.00 28.24 102 THR A C 1
ATOM 835 O O . THR A 1 102 ? 46.319 12.128 15.117 1.00 24.77 102 THR A O 1
ATOM 839 N N . SER A 1 103 ? 44.995 11.647 16.832 1.00 26.61 103 SER A N 1
ATOM 840 C CA . SER A 1 103 ? 44.993 10.201 16.558 1.00 30.51 103 SER A CA 1
ATOM 841 C C . SER A 1 103 ? 43.882 9.889 15.552 1.00 31.42 103 SER A C 1
ATOM 842 O O . SER A 1 103 ? 43.223 10.792 15.070 1.00 28.36 103 SER A O 1
ATOM 845 N N . LYS A 1 104 ? 43.685 8.619 15.215 1.00 32.68 104 LYS A N 1
ATOM 846 C CA . LYS A 1 104 ? 42.554 8.301 14.347 1.00 39.76 104 LYS A CA 1
ATOM 847 C C . LYS A 1 104 ? 41.322 8.540 15.227 1.00 45.29 104 LYS A C 1
ATOM 848 O O . LYS A 1 104 ? 41.362 8.272 16.445 1.00 43.81 104 LYS A O 1
ATOM 854 N N . THR A 1 105 ? 40.247 9.087 14.640 1.00 46.81 105 THR A N 1
ATOM 855 C CA . THR A 1 105 ? 39.038 9.393 15.404 1.00 49.81 105 THR A CA 1
ATOM 856 C C . THR A 1 105 ? 38.391 8.119 15.960 1.00 53.36 105 THR A C 1
ATOM 857 O O . THR A 1 105 ? 38.073 7.184 15.207 1.00 53.47 105 THR A O 1
ATOM 861 N N . GLY A 1 106 ? 38.190 8.097 17.278 1.00 53.22 106 GLY A N 1
ATOM 862 C CA . GLY A 1 106 ? 37.577 6.944 17.923 1.00 55.43 106 GLY A CA 1
ATOM 863 C C . GLY A 1 106 ? 36.053 6.918 17.838 1.00 56.86 106 GLY A C 1
ATOM 864 O O . GLY A 1 106 ? 35.443 7.493 16.926 1.00 56.81 106 GLY A O 1
ATOM 865 N N . SER A 1 107 ? 35.434 6.259 18.808 1.00 58.19 107 SER A N 1
ATOM 866 C CA . SER A 1 107 ? 33.986 6.141 18.832 1.00 59.96 107 SER A CA 1
ATOM 867 C C . SER A 1 107 ? 33.231 7.313 19.457 1.00 60.34 107 SER A C 1
ATOM 868 O O . SER A 1 107 ? 33.827 8.256 19.991 1.00 55.65 107 SER A O 1
ATOM 871 N N . LEU A 1 108 ? 31.903 7.237 19.347 1.00 59.57 108 LEU A N 1
ATOM 872 C CA . LEU A 1 108 ? 30.988 8.220 19.914 1.00 59.30 108 LEU A CA 1
ATOM 873 C C . LEU A 1 108 ? 31.346 8.288 21.395 1.00 59.43 108 LEU A C 1
ATOM 874 O O . LEU A 1 108 ? 31.353 9.358 22.018 1.00 57.32 108 LEU A O 1
ATOM 879 N N . VAL A 1 109 ? 31.645 7.110 21.932 1.00 57.72 109 VAL A N 1
ATOM 880 C CA . VAL A 1 109 ? 32.004 6.921 23.332 1.00 57.29 109 VAL A CA 1
ATOM 881 C C . VAL A 1 109 ? 33.310 7.634 23.683 1.00 55.32 109 VAL A C 1
ATOM 882 O O . VAL A 1 109 ? 33.373 8.383 24.655 1.00 56.13 109 VAL A O 1
ATOM 886 N N . ASP A 1 110 ? 34.342 7.401 22.879 1.00 52.73 110 ASP A N 1
ATOM 887 C CA . ASP A 1 110 ? 35.645 8.007 23.110 1.00 50.84 110 ASP A CA 1
ATOM 888 C C . ASP A 1 110 ? 35.592 9.518 23.042 1.00 47.86 110 ASP A C 1
ATOM 889 O O . ASP A 1 110 ? 36.090 10.203 23.914 1.00 46.97 110 ASP A O 1
ATOM 894 N N . VAL A 1 111 ? 35.000 10.027 21.977 1.00 47.25 111 VAL A N 1
ATOM 895 C CA . VAL A 1 111 ? 34.883 11.460 21.791 1.00 47.21 111 VAL A CA 1
ATOM 896 C C . VAL A 1 111 ? 34.086 12.090 22.929 1.00 48.83 111 VAL A C 1
ATOM 897 O O . VAL A 1 111 ? 34.457 13.143 23.446 1.00 45.49 111 VAL A O 1
ATOM 901 N N . ASN A 1 112 ? 32.998 11.444 23.333 1.00 47.45 112 ASN A N 1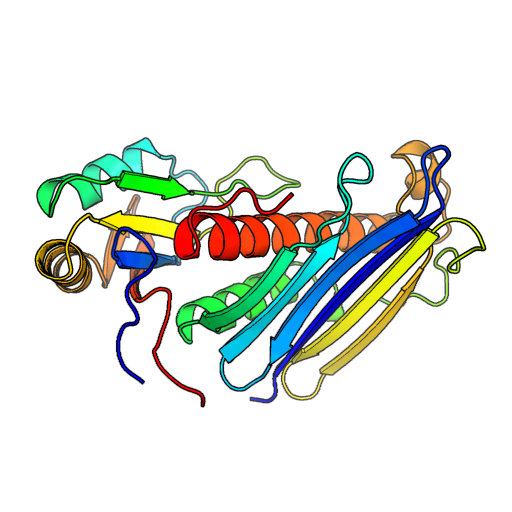
ATOM 902 C CA . ASN A 1 112 ? 32.197 11.992 24.413 1.00 50.49 112 ASN A CA 1
ATOM 903 C C . ASN A 1 112 ? 32.915 12.103 25.756 1.00 47.83 112 ASN A C 1
ATOM 904 O O . ASN A 1 112 ? 32.576 12.972 26.574 1.00 47.76 112 ASN A O 1
ATOM 909 N N . ARG A 1 113 ? 33.911 11.246 25.964 1.00 47.43 113 ARG A N 1
ATOM 910 C CA . ARG A 1 113 ? 34.702 11.241 27.189 1.00 48.10 113 ARG A CA 1
ATOM 911 C C . ARG A 1 113 ? 36.015 12.011 27.049 1.00 46.02 113 ARG A C 1
ATOM 912 O O . ARG A 1 113 ? 36.782 12.099 28.008 1.00 46.01 113 ARG A O 1
ATOM 920 N N . SER A 1 114 ? 36.296 12.547 25.868 1.00 42.51 114 SER A N 1
ATOM 921 C CA . SER A 1 114 ? 37.550 13.285 25.665 1.00 36.59 114 SER A CA 1
ATOM 922 C C . SER A 1 114 ? 37.500 14.650 26.372 1.00 35.87 114 SER A C 1
ATOM 923 O O . SER A 1 114 ? 36.473 15.048 26.919 1.00 33.49 114 SER A O 1
ATOM 926 N N . LYS A 1 115 ? 38.606 15.377 26.320 1.00 33.80 115 LYS A N 1
ATOM 927 C CA . LYS A 1 115 ? 38.648 16.703 26.930 1.00 33.86 115 LYS A CA 1
ATOM 928 C C . LYS A 1 115 ? 37.844 17.738 26.155 1.00 36.12 115 LYS A C 1
ATOM 929 O O . LYS A 1 115 ? 37.428 18.752 26.716 1.00 36.88 115 LYS A O 1
ATOM 935 N N . ASP A 1 116 ? 37.616 17.491 24.872 1.00 33.66 116 ASP A N 1
ATOM 936 C CA . ASP A 1 116 ? 36.903 18.453 24.057 1.00 33.88 116 ASP A CA 1
ATOM 937 C C . ASP A 1 116 ? 36.001 17.727 23.060 1.00 35.57 116 ASP A C 1
ATOM 938 O O . ASP A 1 116 ? 36.306 17.666 21.851 1.00 30.43 116 ASP A O 1
ATOM 943 N N . PRO A 1 117 ? 34.868 17.200 23.544 1.00 34.13 117 PRO A N 1
ATOM 944 C CA . PRO A 1 117 ? 33.954 16.472 22.655 1.00 34.17 117 PRO A CA 1
ATOM 945 C C . PRO A 1 117 ? 33.400 17.333 21.554 1.00 35.32 117 PRO A C 1
ATOM 946 O O . PRO A 1 117 ? 33.223 16.849 20.412 1.00 32.21 117 PRO A O 1
ATOM 950 N N . GLU A 1 118 ? 33.128 18.604 21.859 1.00 30.34 118 GLU A N 1
ATOM 951 C CA . GLU A 1 118 ? 32.564 19.465 20.833 1.00 33.76 118 GLU A CA 1
ATOM 952 C C . GLU A 1 118 ? 33.538 19.729 19.693 1.00 29.86 118 GLU A C 1
ATOM 953 O O . GLU A 1 118 ? 33.169 19.684 18.513 1.00 31.74 118 GLU A O 1
ATOM 959 N N . GLY A 1 119 ? 34.777 20.036 20.050 1.00 28.44 119 GLY A N 1
ATOM 960 C CA . GLY A 1 119 ? 35.805 20.287 19.062 1.00 23.34 119 GLY A CA 1
ATOM 961 C C . GLY A 1 119 ? 36.122 19.029 18.258 1.00 24.77 119 GLY A C 1
ATOM 962 O O . GLY A 1 119 ? 36.299 19.111 17.044 1.00 24.77 119 GLY A O 1
ATOM 963 N N . LEU A 1 120 ? 36.169 17.870 18.904 1.00 23.76 120 LEU A N 1
ATOM 964 C CA . LEU A 1 120 ? 36.493 16.629 18.184 1.00 24.00 120 LEU A CA 1
ATOM 965 C C . LEU A 1 120 ? 35.382 16.232 17.218 1.00 24.02 120 LEU A C 1
ATOM 966 O O . LEU A 1 120 ? 35.663 15.659 16.141 1.00 21.48 120 LEU A O 1
ATOM 971 N N . ARG A 1 121 ? 34.124 16.484 17.615 1.00 21.67 121 ARG A N 1
ATOM 972 C CA . ARG A 1 121 ? 33.000 16.189 16.713 1.00 26.96 121 ARG A CA 1
ATOM 973 C C . ARG A 1 121 ? 33.070 17.150 15.507 1.00 25.11 121 ARG A C 1
ATOM 974 O O . ARG A 1 121 ? 32.844 16.762 14.365 1.00 24.97 121 ARG A O 1
ATOM 982 N N . CYS A 1 122 ? 33.342 18.420 15.778 1.00 23.07 122 CYS A N 1
ATOM 983 C CA . CYS A 1 122 ? 33.458 19.414 14.725 1.00 22.59 122 CYS A CA 1
ATOM 984 C C . CYS A 1 122 ? 34.522 18.951 13.702 1.00 22.04 122 CYS A C 1
ATOM 985 O O . CYS A 1 122 ? 34.305 19.010 12.473 1.00 25.94 122 CYS A O 1
ATOM 988 N N . PHE A 1 123 ? 35.642 18.445 14.207 1.00 21.38 123 PHE A N 1
ATOM 989 C CA . PHE A 1 123 ? 36.759 17.952 13.394 1.00 19.91 123 PHE A CA 1
ATOM 990 C C . PHE A 1 123 ? 36.331 16.733 12.570 1.00 19.23 123 PHE A C 1
ATOM 991 O O . PHE A 1 123 ? 36.573 16.700 11.376 1.00 22.75 123 PHE A O 1
ATOM 999 N N . TYR A 1 124 ? 35.674 15.794 13.220 1.00 20.04 124 TYR A N 1
ATOM 1000 C CA . TYR A 1 124 ? 35.172 14.581 12.560 1.00 21.12 124 TYR A CA 1
ATOM 1001 C C . TYR A 1 124 ? 34.236 14.910 11.400 1.00 20.93 124 TYR A C 1
ATOM 1002 O O . TYR A 1 124 ? 34.443 14.443 10.301 1.00 17.56 124 TYR A O 1
ATOM 1011 N N . TYR A 1 125 ? 33.192 15.705 11.644 1.00 19.64 125 TYR A N 1
ATOM 1012 C CA . TYR A 1 125 ? 32.248 15.989 10.581 1.00 18.56 125 TYR A CA 1
ATOM 1013 C C . TYR A 1 125 ? 32.870 16.813 9.468 1.00 20.15 125 TYR A C 1
ATOM 1014 O O . TYR A 1 125 ? 32.546 16.612 8.308 1.00 21.39 125 TYR A O 1
ATOM 1023 N N . LEU A 1 126 ? 33.771 17.735 9.799 1.00 19.15 126 LEU A N 1
ATOM 1024 C CA . LEU A 1 126 ? 34.403 18.517 8.726 1.00 18.08 126 LEU A CA 1
ATOM 1025 C C . LEU A 1 126 ? 35.215 17.557 7.853 1.00 22.15 126 LEU A C 1
ATOM 1026 O O . LEU A 1 126 ? 35.133 17.565 6.619 1.00 20.95 126 LEU A O 1
ATOM 1031 N N . VAL A 1 127 ? 36.030 16.715 8.490 1.00 19.23 127 VAL A N 1
ATOM 1032 C CA . VAL A 1 127 ? 36.832 15.800 7.684 1.00 17.02 127 VAL A CA 1
ATOM 1033 C C . VAL A 1 127 ? 35.954 14.917 6.801 1.00 16.88 127 VAL A C 1
ATOM 1034 O O . VAL A 1 127 ? 36.280 14.653 5.635 1.00 18.38 127 VAL A O 1
ATOM 1038 N N . GLN A 1 128 ? 34.848 14.426 7.344 1.00 18.69 128 GLN A N 1
ATOM 1039 C CA . GLN A 1 128 ? 33.982 13.583 6.543 1.00 22.49 128 GLN A CA 1
ATOM 1040 C C . GLN A 1 128 ? 33.409 14.406 5.393 1.00 20.06 128 GLN A C 1
ATOM 1041 O O . GLN A 1 128 ? 33.332 13.918 4.281 1.00 17.81 128 GLN A O 1
ATOM 1047 N N . ASP A 1 129 ? 33.026 15.669 5.635 1.00 21.07 129 ASP A N 1
ATOM 1048 C CA . ASP A 1 129 ? 32.468 16.464 4.536 1.00 21.68 129 ASP A CA 1
ATOM 1049 C C . ASP A 1 129 ? 33.520 16.748 3.446 1.00 18.92 129 ASP A C 1
ATOM 1050 O O . ASP A 1 129 ? 33.223 16.746 2.253 1.00 21.46 129 ASP A O 1
ATOM 1055 N N . LEU A 1 130 ? 34.746 17.008 3.853 1.00 21.62 130 LEU A N 1
ATOM 1056 C CA . LEU A 1 130 ? 35.818 17.247 2.894 1.00 18.46 130 LEU A CA 1
ATOM 1057 C C . LEU A 1 130 ? 36.091 15.963 2.100 1.00 20.32 130 LEU A C 1
ATOM 1058 O O . LEU A 1 130 ? 36.287 15.992 0.890 1.00 19.42 130 LEU A O 1
ATOM 1063 N N . LYS A 1 131 ? 36.163 14.838 2.794 1.00 18.49 131 LYS A N 1
ATOM 1064 C CA . LYS A 1 131 ? 36.331 13.579 2.077 1.00 21.14 131 LYS A CA 1
ATOM 1065 C C . LYS A 1 131 ? 35.207 13.354 1.005 1.00 21.10 131 LYS A C 1
ATOM 1066 O O . LYS A 1 131 ? 35.503 12.955 -0.139 1.00 22.23 131 LYS A O 1
ATOM 1072 N N . CYS A 1 132 ? 33.929 13.567 1.365 1.00 20.67 132 CYS A N 1
ATOM 1073 C CA . CYS A 1 132 ? 32.869 13.372 0.355 1.00 21.69 132 CYS A CA 1
ATOM 1074 C C . CYS A 1 132 ? 33.132 14.232 -0.856 1.00 21.13 132 CYS A C 1
ATOM 1075 O O . CYS A 1 132 ? 33.018 13.778 -1.981 1.00 22.99 132 CYS A O 1
ATOM 1078 N N . LEU A 1 133 ? 33.468 15.507 -0.650 1.00 20.69 133 LEU A N 1
ATOM 1079 C CA . LEU A 1 133 ? 33.726 16.384 -1.792 1.00 19.29 133 LEU A CA 1
ATOM 1080 C C . LEU A 1 133 ? 34.940 15.876 -2.612 1.00 21.31 133 LEU A C 1
ATOM 1081 O O . LEU A 1 133 ? 34.885 15.741 -3.844 1.00 20.31 133 LEU A O 1
ATOM 1086 N N . VAL A 1 134 ? 36.024 15.542 -1.917 1.00 21.29 134 VAL A N 1
ATOM 1087 C CA . VAL A 1 134 ? 37.212 15.062 -2.636 1.00 21.88 134 VAL A CA 1
ATOM 1088 C C . VAL A 1 134 ? 36.928 13.758 -3.374 1.00 22.29 134 VAL A C 1
ATOM 1089 O O . VAL A 1 134 ? 37.360 13.596 -4.543 1.00 21.98 134 VAL A O 1
ATOM 1093 N N . PHE A 1 135 ? 36.268 12.809 -2.707 1.00 23.00 135 PHE A N 1
ATOM 1094 C CA . PHE A 1 135 ? 35.982 11.527 -3.350 1.00 23.23 135 PHE A CA 1
ATOM 1095 C C . PHE A 1 135 ? 35.146 11.701 -4.615 1.00 27.44 135 PHE A C 1
ATOM 1096 O O . PHE A 1 135 ? 35.400 11.025 -5.633 1.00 25.28 135 PHE A O 1
ATOM 1104 N N . SER A 1 136 ? 34.164 12.613 -4.560 1.00 22.98 136 SER A N 1
ATOM 1105 C CA . SER A 1 136 ? 33.306 12.910 -5.712 1.00 27.17 136 SER A CA 1
ATOM 1106 C C . SER A 1 136 ? 34.135 13.527 -6.840 1.00 23.89 136 SER A C 1
ATOM 1107 O O . SER A 1 136 ? 34.013 13.150 -8.026 1.00 27.01 136 SER A O 1
ATOM 1110 N N . LEU A 1 137 ? 34.992 14.462 -6.492 1.00 23.26 137 LEU A N 1
ATOM 1111 C CA . LEU A 1 137 ? 35.774 15.114 -7.519 1.00 24.43 137 LEU A CA 1
ATOM 1112 C C . LEU A 1 137 ? 36.674 14.115 -8.236 1.00 26.52 137 LEU A C 1
ATOM 1113 O O . LEU A 1 137 ? 36.667 14.050 -9.481 1.00 24.21 137 LEU A O 1
ATOM 1118 N N . ILE A 1 138 ? 37.437 13.350 -7.449 1.00 24.38 138 ILE A N 1
ATOM 1119 C CA . ILE A 1 138 ? 38.418 12.417 -8.030 1.00 26.08 138 ILE A CA 1
ATOM 1120 C C . ILE A 1 138 ? 37.681 11.328 -8.771 1.00 27.02 138 ILE A C 1
ATOM 1121 O O . ILE A 1 138 ? 37.968 11.049 -9.952 1.00 33.63 138 ILE A O 1
ATOM 1126 N N . GLY A 1 139 ? 36.706 10.751 -8.090 1.00 30.43 139 GLY A N 1
ATOM 1127 C CA . GLY A 1 139 ? 35.916 9.679 -8.646 1.00 33.72 139 GLY A CA 1
ATOM 1128 C C . GLY A 1 139 ? 35.269 9.956 -9.990 1.00 35.29 139 GLY A C 1
ATOM 1129 O O . GLY A 1 139 ? 35.428 9.155 -10.928 1.00 32.71 139 GLY A O 1
ATOM 1130 N N . LEU A 1 140 ? 34.549 11.070 -10.106 1.00 31.65 140 LEU A N 1
ATOM 1131 C CA . LEU A 1 140 ? 33.852 11.379 -11.366 1.00 32.62 140 LEU A CA 1
ATOM 1132 C C . LEU A 1 140 ? 34.795 11.900 -12.420 1.00 33.12 140 LEU A C 1
ATOM 1133 O O . LEU A 1 140 ? 34.665 11.559 -13.592 1.00 34.80 140 LEU A O 1
ATOM 1138 N N . HIS A 1 141 ? 35.772 12.695 -12.020 1.00 28.47 141 HIS A N 1
ATOM 1139 C CA . HIS A 1 141 ? 36.700 13.242 -12.995 1.00 33.51 141 HIS A CA 1
ATOM 1140 C C . HIS A 1 141 ? 37.593 12.177 -13.639 1.00 37.50 141 HIS A C 1
ATOM 1141 O O . HIS A 1 141 ? 37.883 12.263 -14.848 1.00 35.20 141 HIS A O 1
ATOM 1148 N N . PHE A 1 142 ? 38.011 11.180 -12.856 1.00 34.19 142 PHE A N 1
ATOM 1149 C CA . PHE A 1 142 ? 38.905 10.152 -13.388 1.00 37.51 142 PHE A CA 1
ATOM 1150 C C . PHE A 1 142 ? 38.225 8.862 -13.689 1.00 38.58 142 PHE A C 1
ATOM 1151 O O . PHE A 1 142 ? 38.850 7.953 -14.236 1.00 38.94 142 PHE A O 1
ATOM 1159 N N . LYS A 1 143 ? 36.949 8.788 -13.333 1.00 39.37 143 LYS A N 1
ATOM 1160 C CA . LYS A 1 143 ? 36.149 7.593 -13.529 1.00 42.60 143 LYS A CA 1
ATOM 1161 C C . LYS A 1 143 ? 36.815 6.400 -12.877 1.00 44.69 143 LYS A C 1
ATOM 1162 O O . LYS A 1 143 ? 36.933 5.334 -13.473 1.00 43.10 143 LYS A O 1
ATOM 1168 N N . ILE A 1 144 ? 37.246 6.592 -11.636 1.00 42.83 144 ILE A N 1
ATOM 1169 C CA . ILE A 1 144 ? 37.876 5.537 -10.862 1.00 39.98 144 ILE A CA 1
ATOM 1170 C C . ILE A 1 144 ? 37.287 5.561 -9.474 1.00 41.02 144 ILE A C 1
ATOM 1171 O O . ILE A 1 144 ? 36.727 6.583 -8.999 1.00 35.62 144 ILE A O 1
ATOM 1176 N N . LYS A 1 145 ? 37.413 4.424 -8.818 1.00 35.97 145 LYS A N 1
ATOM 1177 C CA . LYS A 1 145 ? 36.970 4.325 -7.453 1.00 38.05 145 LYS A CA 1
ATOM 1178 C C . LYS A 1 145 ? 38.059 5.158 -6.759 1.00 38.85 145 LYS A C 1
ATOM 1179 O O . LYS A 1 145 ? 39.238 5.056 -7.110 1.00 39.71 145 LYS A O 1
ATOM 1185 N N . PRO A 1 146 ? 37.683 6.021 -5.796 1.00 35.81 146 PRO A N 1
ATOM 1186 C CA . PRO A 1 146 ? 38.722 6.827 -5.135 1.00 35.29 146 PRO A CA 1
ATOM 1187 C C . PRO A 1 146 ? 39.359 6.148 -3.929 1.00 39.26 146 PRO A C 1
ATOM 1188 O O . PRO A 1 146 ? 40.462 6.518 -3.474 1.00 41.01 146 PRO A O 1
ATOM 1192 N N . ILE A 1 147 ? 38.614 5.161 -3.448 1.00 44.72 147 ILE A N 1
ATOM 1193 C CA . ILE A 1 147 ? 38.854 4.314 -2.294 1.00 47.56 147 ILE A CA 1
ATOM 1194 C C . ILE A 1 147 ? 39.904 4.781 -1.321 1.00 55.67 147 ILE A C 1
ATOM 1195 O O . ILE A 1 147 ? 39.547 5.676 -0.511 1.00 59.37 147 ILE A O 1
ATOM 1201 N N . PRO B 2 18 ? 41.401 29.716 -15.971 1.00 59.31 64 PRO B N 1
ATOM 1202 C CA . PRO B 2 18 ? 41.577 29.020 -17.266 1.00 56.96 64 PRO B CA 1
ATOM 1203 C C . PRO B 2 18 ? 40.249 28.516 -17.814 1.00 56.60 64 PRO B C 1
ATOM 1204 O O . PRO B 2 18 ? 39.177 28.857 -17.290 1.00 56.55 64 PRO B O 1
ATOM 1208 N N . GLY B 2 19 ? 40.332 27.692 -18.862 1.00 54.85 65 GLY B N 1
ATOM 1209 C CA . GLY B 2 19 ? 39.145 27.144 -19.505 1.00 51.57 65 GLY B CA 1
ATOM 1210 C C . GLY B 2 19 ? 38.742 25.743 -19.072 1.00 50.41 65 GLY B C 1
ATOM 1211 O O . GLY B 2 19 ? 39.525 25.022 -18.449 1.00 51.27 65 GLY B O 1
ATOM 1212 N N . PRO B 2 20 ? 37.530 25.312 -19.431 1.00 47.83 66 PRO B N 1
ATOM 1213 C CA . PRO B 2 20 ? 37.023 23.992 -19.072 1.00 46.97 66 PRO B CA 1
ATOM 1214 C C . PRO B 2 20 ? 37.849 22.785 -19.489 1.00 47.66 66 PRO B C 1
ATOM 1215 O O . PRO B 2 20 ? 38.275 22.640 -20.645 1.00 48.21 66 PRO B O 1
ATOM 1219 N N . GLN B 2 21 ? 38.051 21.918 -18.504 1.00 45.37 67 GLN B N 1
ATOM 1220 C CA . GLN B 2 21 ? 38.782 20.684 -18.644 1.00 42.36 67 GLN B CA 1
ATOM 1221 C C . GLN B 2 21 ? 37.764 19.566 -18.567 1.00 44.85 67 GLN B C 1
ATOM 1222 O O . GLN B 2 21 ? 37.044 19.413 -17.565 1.00 44.73 67 GLN B O 1
ATOM 1228 N N . ARG B 2 22 ? 37.688 18.799 -19.645 1.00 41.15 68 ARG B N 1
ATOM 1229 C CA . ARG B 2 22 ? 36.784 17.679 -19.768 1.00 42.64 68 ARG B CA 1
ATOM 1230 C C . ARG B 2 22 ? 37.285 16.594 -18.822 1.00 41.11 68 ARG B C 1
ATOM 1231 O O . ARG B 2 22 ? 38.465 16.561 -18.516 1.00 38.10 68 ARG B O 1
ATOM 1239 N N . SER B 2 23 ? 36.399 15.729 -18.336 1.00 40.15 69 SER B N 1
ATOM 1240 C CA . SER B 2 23 ? 36.847 14.656 -17.452 1.00 40.94 69 SER B CA 1
ATOM 1241 C C . SER B 2 23 ? 37.016 13.448 -18.337 1.00 45.40 69 SER B C 1
ATOM 1242 O O . SER B 2 23 ? 36.891 13.576 -19.546 1.00 44.67 69 SER B O 1
ATOM 1245 N N . VAL B 2 24 ? 37.293 12.286 -17.753 1.00 45.84 70 VAL B N 1
ATOM 1246 C CA . VAL B 2 24 ? 37.526 11.091 -18.544 1.00 50.56 70 VAL B CA 1
ATOM 1247 C C . VAL B 2 24 ? 36.481 10.770 -19.602 1.00 53.67 70 VAL B C 1
ATOM 1248 O O . VAL B 2 24 ? 36.828 10.636 -20.783 1.00 57.85 70 VAL B O 1
ATOM 1252 N N . GLU B 2 25 ? 35.215 10.645 -19.207 1.00 52.75 71 GLU B N 1
ATOM 1253 C CA . GLU B 2 25 ? 34.162 10.319 -20.170 1.00 50.14 71 GLU B CA 1
ATOM 1254 C C . GLU B 2 25 ? 33.011 11.349 -20.151 1.00 49.86 71 GLU B C 1
ATOM 1255 O O . GLU B 2 25 ? 31.842 10.979 -20.272 1.00 51.58 71 GLU B O 1
ATOM 1261 N N . GLY B 2 26 ? 33.337 12.635 -20.011 1.00 46.13 72 GLY B N 1
ATOM 1262 C CA . GLY B 2 26 ? 32.294 13.644 -19.949 1.00 43.18 72 GLY B CA 1
ATOM 1263 C C . GLY B 2 26 ? 32.711 15.026 -19.468 1.00 43.30 72 GLY B C 1
ATOM 1264 O O . GLY B 2 26 ? 33.891 15.339 -19.296 1.00 42.17 72 GLY B O 1
ATOM 1265 N N . TRP B 2 27 ? 31.722 15.888 -19.273 1.00 40.12 73 TRP B N 1
ATOM 1266 C CA . TRP B 2 27 ? 32.011 17.228 -18.809 1.00 40.03 73 TRP B CA 1
ATOM 1267 C C . TRP B 2 27 ? 31.203 17.438 -17.558 1.00 39.66 73 TRP B C 1
ATOM 1268 O O . TRP B 2 27 ? 29.985 17.223 -17.543 1.00 40.85 73 TRP B O 1
ATOM 1279 N N . ILE B 2 28 ? 31.885 17.892 -16.521 1.00 38.05 74 ILE B N 1
ATOM 1280 C CA . ILE B 2 28 ? 31.265 18.053 -15.220 1.00 33.27 74 ILE B CA 1
ATOM 1281 C C . ILE B 2 28 ? 31.118 19.487 -14.795 1.00 34.29 74 ILE B C 1
ATOM 1282 O O . ILE B 2 28 ? 32.053 20.270 -14.902 1.00 32.14 74 ILE B O 1
ATOM 1287 N N . LEU B 2 29 ? 29.912 19.818 -14.344 1.00 32.14 75 LEU B N 1
ATOM 1288 C CA . LEU B 2 29 ? 29.616 21.147 -13.839 1.00 33.99 75 LEU B CA 1
ATOM 1289 C C . LEU B 2 29 ? 29.549 21.038 -12.294 1.00 24.55 75 LEU B C 1
ATOM 1290 O O . LEU B 2 29 ? 29.202 19.992 -11.747 1.00 29.05 75 LEU B O 1
ATOM 1295 N N . PHE B 2 30 ? 29.874 22.139 -11.632 1.00 25.95 76 PHE B N 1
ATOM 1296 C CA . PHE B 2 30 ? 29.827 22.246 -10.169 1.00 25.60 76 PHE B CA 1
ATOM 1297 C C . PHE B 2 30 ? 28.696 23.208 -9.865 1.00 27.79 76 PHE B C 1
ATOM 1298 O O . PHE B 2 30 ? 28.734 24.387 -10.270 1.00 27.69 76 PHE B O 1
ATOM 1306 N N . VAL B 2 31 ? 27.684 22.702 -9.179 1.00 26.87 77 VAL B N 1
ATOM 1307 C CA . VAL B 2 31 ? 26.517 23.490 -8.818 1.00 30.23 77 VAL B CA 1
ATOM 1308 C C . VAL B 2 31 ? 26.565 23.866 -7.338 1.00 30.51 77 VAL B C 1
ATOM 1309 O O . VAL B 2 31 ? 26.766 22.999 -6.474 1.00 30.24 77 VAL B O 1
ATOM 1313 N N . THR B 2 32 ? 26.366 25.152 -7.044 1.00 27.13 78 THR B N 1
ATOM 1314 C CA . THR B 2 32 ? 26.436 25.630 -5.675 1.00 25.73 78 THR B CA 1
ATOM 1315 C C . THR B 2 32 ? 25.217 26.435 -5.272 1.00 26.70 78 THR B C 1
ATOM 1316 O O . THR B 2 32 ? 24.394 26.792 -6.127 1.00 27.59 78 THR B O 1
ATOM 1320 N N . SER B 2 33 ? 25.125 26.709 -3.972 1.00 23.63 79 SER B N 1
ATOM 1321 C CA . SER B 2 33 ? 23.998 27.439 -3.394 1.00 26.89 79 SER B CA 1
ATOM 1322 C C . SER B 2 33 ? 22.675 26.674 -3.640 1.00 29.21 79 SER B C 1
ATOM 1323 O O . SER B 2 33 ? 21.676 27.259 -4.052 1.00 26.10 79 SER B O 1
ATOM 1326 N N . ILE B 2 34 ? 22.702 25.363 -3.426 1.00 25.05 80 ILE B N 1
ATOM 1327 C CA . ILE B 2 34 ? 21.516 24.525 -3.587 1.00 26.07 80 ILE B CA 1
ATOM 1328 C C . ILE B 2 34 ? 20.773 24.440 -2.273 1.00 24.52 80 ILE B C 1
ATOM 1329 O O . ILE B 2 34 ? 21.354 24.124 -1.219 1.00 24.25 80 ILE B O 1
ATOM 1334 N N . HIS B 2 35 ? 19.464 24.670 -2.331 1.00 20.67 81 HIS B N 1
ATOM 1335 C CA . HIS B 2 35 ? 18.632 24.621 -1.135 1.00 23.51 81 HIS B CA 1
ATOM 1336 C C . HIS B 2 35 ? 18.961 23.332 -0.388 1.00 24.55 81 HIS B C 1
ATOM 1337 O O . HIS B 2 35 ? 19.083 22.307 -1.032 1.00 22.97 81 HIS B O 1
ATOM 1344 N N . GLU B 2 36 ? 19.062 23.406 0.934 1.00 23.28 82 GLU B N 1
ATOM 1345 C CA . GLU B 2 36 ? 19.417 22.235 1.757 1.00 31.82 82 GLU B CA 1
ATOM 1346 C C . GLU B 2 36 ? 18.394 21.111 1.692 1.00 30.77 82 GLU B C 1
ATOM 1347 O O . GLU B 2 36 ? 18.736 19.930 1.936 1.00 29.21 82 GLU B O 1
ATOM 1353 N N . GLU B 2 37 ? 17.136 21.459 1.385 1.00 29.95 83 GLU B N 1
ATOM 1354 C CA . GLU B 2 37 ? 16.091 20.444 1.294 1.00 29.76 83 GLU B CA 1
ATOM 1355 C C . GLU B 2 37 ? 15.941 19.887 -0.118 1.00 28.07 83 GLU B C 1
ATOM 1356 O O . GLU B 2 37 ? 15.103 19.032 -0.357 1.00 32.97 83 GLU B O 1
ATOM 1362 N N . ALA B 2 38 ? 16.769 20.336 -1.060 1.00 25.13 84 ALA B N 1
ATOM 1363 C CA . ALA B 2 38 ? 16.641 19.829 -2.385 1.00 24.75 84 ALA B CA 1
ATOM 1364 C C . ALA B 2 38 ? 17.180 18.409 -2.413 1.00 29.83 84 ALA B C 1
ATOM 1365 O O . ALA B 2 38 ? 18.034 18.048 -1.616 1.00 28.47 84 ALA B O 1
ATOM 1367 N N . GLN B 2 39 ? 16.664 17.606 -3.329 1.00 29.52 85 GLN B N 1
ATOM 1368 C CA . GLN B 2 39 ? 17.134 16.228 -3.461 1.00 34.17 85 GLN B CA 1
ATOM 1369 C C . GLN B 2 39 ? 17.467 15.974 -4.915 1.00 33.55 85 GLN B C 1
ATOM 1370 O O . GLN B 2 39 ? 17.306 16.885 -5.750 1.00 30.09 85 GLN B O 1
ATOM 1376 N N . GLU B 2 40 ? 17.918 14.751 -5.246 1.00 34.20 86 GLU B N 1
ATOM 1377 C CA . GLU B 2 40 ? 18.317 14.484 -6.613 1.00 37.76 86 GLU B CA 1
ATOM 1378 C C . GLU B 2 40 ? 17.221 14.874 -7.588 1.00 36.56 86 GLU B C 1
ATOM 1379 O O . GLU B 2 40 ? 17.503 15.402 -8.653 1.00 39.28 86 GLU B O 1
ATOM 1385 N N . ASP B 2 41 ? 15.973 14.671 -7.184 1.00 37.30 87 ASP B N 1
ATOM 1386 C CA . ASP B 2 41 ? 14.813 15.025 -8.004 1.00 40.66 87 ASP B CA 1
ATOM 1387 C C . ASP B 2 41 ? 14.900 16.463 -8.524 1.00 39.00 87 ASP B C 1
ATOM 1388 O O . ASP B 2 41 ? 14.761 16.726 -9.728 1.00 39.12 87 ASP B O 1
ATOM 1393 N N . GLU B 2 42 ? 15.105 17.388 -7.595 1.00 36.53 88 GLU B N 1
ATOM 1394 C CA . GLU B 2 42 ? 15.208 18.793 -7.934 1.00 35.00 88 GLU B CA 1
ATOM 1395 C C . GLU B 2 42 ? 16.263 19.031 -9.000 1.00 35.71 88 GLU B C 1
ATOM 1396 O O . GLU B 2 42 ? 16.036 19.798 -9.931 1.00 35.63 88 GLU B O 1
ATOM 1402 N N . ILE B 2 43 ? 17.431 18.400 -8.836 1.00 33.99 89 ILE B N 1
ATOM 1403 C CA . ILE B 2 43 ? 18.553 18.550 -9.777 1.00 32.90 89 ILE B CA 1
ATOM 1404 C C . ILE B 2 43 ? 18.211 17.964 -11.146 1.00 36.74 89 ILE B C 1
ATOM 1405 O O . ILE B 2 43 ? 18.427 18.607 -12.193 1.00 36.18 89 ILE B O 1
ATOM 1410 N N . GLN B 2 44 ? 17.654 16.755 -11.126 1.00 43.23 90 GLN B N 1
ATOM 1411 C CA . GLN B 2 44 ? 17.225 16.065 -12.340 1.00 47.95 90 GLN B CA 1
ATOM 1412 C C . GLN B 2 44 ? 16.224 16.947 -13.102 1.00 47.97 90 GLN B C 1
ATOM 1413 O O . GLN B 2 44 ? 16.402 17.240 -14.286 1.00 43.22 90 GLN B O 1
ATOM 1419 N N . GLU B 2 45 ? 15.175 17.376 -12.406 1.00 50.24 91 GLU B N 1
ATOM 1420 C CA . GLU B 2 45 ? 14.160 18.214 -13.022 1.00 51.60 91 GLU B CA 1
ATOM 1421 C C . GLU B 2 45 ? 14.719 19.447 -13.750 1.00 51.34 91 GLU B C 1
ATOM 1422 O O . GLU B 2 45 ? 14.282 19.777 -14.851 1.00 50.71 91 GLU B O 1
ATOM 1428 N N . LYS B 2 46 ? 15.691 20.123 -13.148 1.00 47.28 92 LYS B N 1
ATOM 1429 C CA . LYS B 2 46 ? 16.242 21.320 -13.757 1.00 47.06 92 LYS B CA 1
ATOM 1430 C C . LYS B 2 46 ? 17.260 21.093 -14.851 1.00 45.69 92 LYS B C 1
ATOM 1431 O O . LYS B 2 46 ? 17.335 21.861 -15.813 1.00 41.17 92 LYS B O 1
ATOM 1437 N N . PHE B 2 47 ? 18.042 20.034 -14.704 1.00 43.45 93 PHE B N 1
ATOM 1438 C CA . PHE B 2 47 ? 19.127 19.733 -15.632 1.00 42.28 93 PHE B CA 1
ATOM 1439 C C . PHE B 2 47 ? 18.901 18.785 -16.808 1.00 43.27 93 PHE B C 1
ATOM 1440 O O . PHE B 2 47 ? 19.616 18.876 -17.800 1.00 40.03 93 PHE B O 1
ATOM 1448 N N . CYS B 2 48 ? 17.942 17.873 -16.720 1.00 46.41 94 CYS B N 1
ATOM 1449 C CA . CYS B 2 48 ? 17.756 16.918 -17.824 1.00 52.79 94 CYS B CA 1
ATOM 1450 C C . CYS B 2 48 ? 17.460 17.514 -19.212 1.00 53.70 94 CYS B C 1
ATOM 1451 O O . CYS B 2 48 ? 17.905 16.993 -20.244 1.00 52.99 94 CYS B O 1
ATOM 1454 N N . ASP B 2 49 ? 16.709 18.603 -19.238 1.00 55.17 95 ASP B N 1
ATOM 1455 C CA . ASP B 2 49 ? 16.370 19.238 -20.498 1.00 55.33 95 ASP B CA 1
ATOM 1456 C C . ASP B 2 49 ? 17.576 19.508 -21.382 1.00 55.31 95 ASP B C 1
ATOM 1457 O O . ASP B 2 49 ? 17.483 19.416 -22.613 1.00 55.18 95 ASP B O 1
ATOM 1462 N N . TYR B 2 50 ? 18.710 19.836 -20.770 1.00 50.85 96 TYR B N 1
ATOM 1463 C CA . TYR B 2 50 ? 19.876 20.190 -21.561 1.00 49.71 96 TYR B CA 1
ATOM 1464 C C . TYR B 2 50 ? 20.801 19.076 -22.034 1.00 47.59 96 TYR B C 1
ATOM 1465 O O . TYR B 2 50 ? 21.795 19.346 -22.703 1.00 48.92 96 TYR B O 1
ATOM 1474 N N . GLY B 2 51 ? 20.460 17.831 -21.736 1.00 47.93 97 GLY B N 1
ATOM 1475 C CA . GLY B 2 51 ? 21.302 16.733 -22.172 1.00 50.17 97 GLY B CA 1
ATOM 1476 C C . GLY B 2 51 ? 21.099 15.501 -21.321 1.00 52.95 97 GLY B C 1
ATOM 1477 O O . GLY B 2 51 ? 20.357 15.552 -20.340 1.00 55.98 97 GLY B O 1
ATOM 1478 N N . GLU B 2 52 ? 21.725 14.383 -21.680 1.00 54.24 98 GLU B N 1
ATOM 1479 C CA . GLU B 2 52 ? 21.559 13.188 -20.860 1.00 55.41 98 GLU B CA 1
ATOM 1480 C C . GLU B 2 52 ? 22.560 13.317 -19.722 1.00 54.46 98 GLU B C 1
ATOM 1481 O O . GLU B 2 52 ? 23.753 13.600 -19.931 1.00 54.41 98 GLU B O 1
ATOM 1487 N N . ILE B 2 53 ? 22.066 13.117 -18.514 1.00 51.67 99 ILE B N 1
ATOM 1488 C CA . ILE B 2 53 ? 22.918 13.237 -17.358 1.00 49.50 99 ILE B CA 1
ATOM 1489 C C . ILE B 2 53 ? 23.500 11.896 -16.994 1.00 49.37 99 ILE B C 1
ATOM 1490 O O . ILE B 2 53 ? 22.768 10.969 -16.628 1.00 50.59 99 ILE B O 1
ATOM 1495 N N . LYS B 2 54 ? 24.821 11.801 -17.099 1.00 47.48 100 LYS B N 1
ATOM 1496 C CA . LYS B 2 54 ? 25.541 10.589 -16.752 1.00 46.05 100 LYS B CA 1
ATOM 1497 C C . LYS B 2 54 ? 25.654 10.352 -15.243 1.00 44.90 100 LYS B C 1
ATOM 1498 O O . LYS B 2 54 ? 25.612 9.211 -14.772 1.00 41.83 100 LYS B O 1
ATOM 1504 N N . ASN B 2 55 ? 25.788 11.426 -14.472 1.00 41.96 101 ASN B N 1
ATOM 1505 C CA . ASN B 2 55 ? 25.962 11.263 -13.027 1.00 39.31 101 ASN B CA 1
ATOM 1506 C C . ASN B 2 55 ? 25.560 12.512 -12.290 1.00 36.51 101 ASN B C 1
ATOM 1507 O O . ASN B 2 55 ? 25.713 13.601 -12.820 1.00 38.42 101 ASN B O 1
ATOM 1512 N N . ILE B 2 56 ? 25.008 12.343 -11.093 1.00 35.11 102 ILE B N 1
ATOM 1513 C CA . ILE B 2 56 ? 24.701 13.480 -10.245 1.00 32.70 102 ILE B CA 1
ATOM 1514 C C . ILE B 2 56 ? 25.204 13.084 -8.854 1.00 32.61 102 ILE B C 1
ATOM 1515 O O . ILE B 2 56 ? 24.842 12.034 -8.347 1.00 32.32 102 ILE B O 1
ATOM 1520 N N . HIS B 2 57 ? 26.075 13.892 -8.256 1.00 29.79 103 HIS B N 1
ATOM 1521 C CA . HIS B 2 57 ? 26.476 13.620 -6.885 1.00 27.33 103 HIS B CA 1
ATOM 1522 C C . HIS B 2 57 ? 25.952 14.832 -6.142 1.00 28.22 103 HIS B C 1
ATOM 1523 O O . HIS B 2 57 ? 26.472 15.910 -6.311 1.00 27.52 103 HIS B O 1
ATOM 1530 N N . LEU B 2 58 ? 24.894 14.658 -5.373 1.00 27.79 104 LEU B N 1
ATOM 1531 C CA . LEU B 2 58 ? 24.339 15.741 -4.567 1.00 28.23 104 LEU B CA 1
ATOM 1532 C C . LEU B 2 58 ? 24.632 15.158 -3.198 1.00 27.08 104 LEU B C 1
ATOM 1533 O O . LEU B 2 58 ? 23.816 14.463 -2.599 1.00 25.90 104 LEU B O 1
ATOM 1538 N N . ASN B 2 59 ? 25.819 15.460 -2.685 1.00 25.30 105 ASN B N 1
ATOM 1539 C CA . ASN B 2 59 ? 26.241 14.905 -1.400 1.00 26.37 105 ASN B CA 1
ATOM 1540 C C . ASN B 2 59 ? 25.508 15.447 -0.196 1.00 29.83 105 ASN B C 1
ATOM 1541 O O . ASN B 2 59 ? 25.183 16.635 -0.105 1.00 29.76 105 ASN B O 1
ATOM 1546 N N . LEU B 2 60 ? 25.205 14.546 0.715 1.00 30.57 106 LEU B N 1
ATOM 1547 C CA . LEU B 2 60 ? 24.511 14.918 1.942 1.00 33.40 106 LEU B CA 1
ATOM 1548 C C . LEU B 2 60 ? 25.508 15.360 3.023 1.00 35.42 106 LEU B C 1
ATOM 1549 O O . LEU B 2 60 ? 26.616 14.792 3.121 1.00 38.23 106 LEU B O 1
ATOM 1554 N N . ASP B 2 61 ? 25.139 16.387 3.808 1.00 34.28 107 ASP B N 1
ATOM 1555 C CA . ASP B 2 61 ? 25.961 16.885 4.930 1.00 37.35 107 ASP B CA 1
ATOM 1556 C C . ASP B 2 61 ? 26.090 15.673 5.875 1.00 37.88 107 ASP B C 1
ATOM 1557 O O . ASP B 2 61 ? 25.064 15.081 6.237 1.00 39.60 107 ASP B O 1
ATOM 1562 N N . ARG B 2 62 ? 27.312 15.316 6.285 1.00 37.94 108 ARG B N 1
ATOM 1563 C CA . ARG B 2 62 ? 27.523 14.113 7.108 1.00 39.82 108 ARG B CA 1
ATOM 1564 C C . ARG B 2 62 ? 26.986 14.136 8.531 1.00 41.13 108 ARG B C 1
ATOM 1565 O O . ARG B 2 62 ? 26.964 13.106 9.220 1.00 41.83 108 ARG B O 1
ATOM 1573 N N . ARG B 2 63 ? 26.575 15.308 8.988 1.00 43.50 109 ARG B N 1
ATOM 1574 C CA . ARG B 2 63 ? 26.025 15.397 10.318 1.00 44.21 109 ARG B CA 1
ATOM 1575 C C . ARG B 2 63 ? 24.482 15.483 10.248 1.00 48.31 109 ARG B C 1
ATOM 1576 O O . ARG B 2 63 ? 23.781 14.801 11.011 1.00 48.48 109 ARG B O 1
ATOM 1584 N N . THR B 2 64 ? 23.965 16.248 9.283 1.00 47.43 110 THR B N 1
ATOM 1585 C CA . THR B 2 64 ? 22.516 16.480 9.167 1.00 49.21 110 THR B CA 1
ATOM 1586 C C . THR B 2 64 ? 21.644 15.576 8.258 1.00 50.18 110 THR B C 1
ATOM 1587 O O . THR B 2 64 ? 20.480 15.308 8.577 1.00 49.12 110 THR B O 1
ATOM 1591 N N . GLY B 2 65 ? 22.190 15.102 7.143 1.00 49.09 111 GLY B N 1
ATOM 1592 C CA . GLY B 2 65 ? 21.383 14.272 6.262 1.00 47.32 111 GLY B CA 1
ATOM 1593 C C . GLY B 2 65 ? 20.677 15.106 5.197 1.00 47.61 111 GLY B C 1
ATOM 1594 O O . GLY B 2 65 ? 19.948 14.574 4.351 1.00 51.24 111 GLY B O 1
ATOM 1595 N N 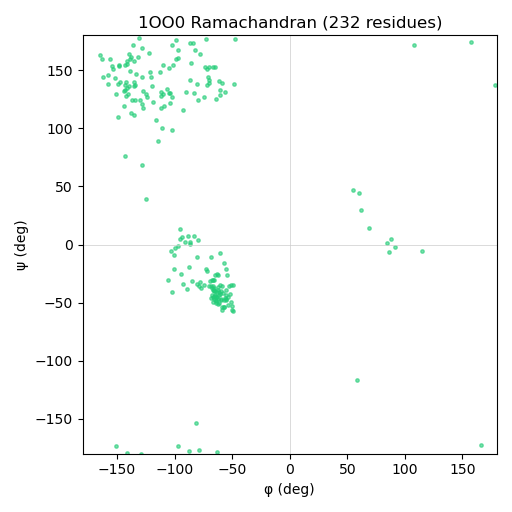. PHE B 2 66 ? 20.866 16.420 5.257 1.00 44.24 112 PHE B N 1
ATOM 1596 C CA . PHE B 2 66 ? 20.309 17.363 4.263 1.00 43.47 112 PHE B CA 1
ATOM 1597 C C . PHE B 2 66 ? 21.333 17.439 3.107 1.00 39.83 112 PHE B C 1
ATOM 1598 O O . PHE B 2 66 ? 22.435 16.905 3.209 1.00 39.48 112 PHE B O 1
ATOM 1606 N N . SER B 2 67 ? 20.998 18.117 2.017 1.00 38.05 113 SER B N 1
ATOM 1607 C CA . SER B 2 67 ? 21.979 18.275 0.943 1.00 32.62 113 SER B CA 1
ATOM 1608 C C . SER B 2 67 ? 23.007 19.251 1.515 1.00 28.03 113 SER B C 1
ATOM 1609 O O . SER B 2 67 ? 22.648 20.159 2.256 1.00 32.55 113 SER B O 1
ATOM 1612 N N . LYS B 2 68 ? 24.280 19.080 1.187 1.00 26.98 114 LYS B N 1
ATOM 1613 C CA . LYS B 2 68 ? 25.321 19.927 1.731 1.00 26.31 114 LYS B CA 1
ATOM 1614 C C . LYS B 2 68 ? 25.396 21.281 0.967 1.00 24.40 114 LYS B C 1
ATOM 1615 O O . LYS B 2 68 ? 26.049 22.192 1.412 1.00 28.79 114 LYS B O 1
ATOM 1621 N N . GLY B 2 69 ? 24.716 21.415 -0.152 1.00 24.21 115 GLY B N 1
ATOM 1622 C CA . GLY B 2 69 ? 24.744 22.727 -0.827 1.00 26.81 115 GLY B CA 1
ATOM 1623 C C . GLY B 2 69 ? 25.413 22.750 -2.192 1.00 25.87 115 GLY B C 1
ATOM 1624 O O . GLY B 2 69 ? 25.355 23.757 -2.929 1.00 23.58 115 GLY B O 1
ATOM 1625 N N . TYR B 2 70 ? 26.000 21.624 -2.593 1.00 22.47 116 TYR B N 1
ATOM 1626 C CA . TYR B 2 70 ? 26.639 21.589 -3.909 1.00 24.62 116 TYR B CA 1
ATOM 1627 C C . TYR B 2 70 ? 26.392 20.275 -4.626 1.00 25.86 116 TYR B C 1
ATOM 1628 O O . TYR B 2 70 ? 25.948 19.319 -4.008 1.00 23.81 116 TYR B O 1
ATOM 1637 N N . ALA B 2 71 ? 26.640 20.246 -5.932 1.00 22.06 117 ALA B N 1
ATOM 1638 C CA . ALA B 2 71 ? 26.455 18.997 -6.692 1.00 24.80 117 ALA B CA 1
ATOM 1639 C C . ALA B 2 71 ? 27.372 19.011 -7.892 1.00 25.75 117 ALA B C 1
ATOM 1640 O O . ALA B 2 71 ? 27.761 20.064 -8.398 1.00 29.84 117 ALA B O 1
ATOM 1642 N N . LEU B 2 72 ? 27.769 17.827 -8.316 1.00 27.67 118 LEU B N 1
ATOM 1643 C CA . LEU B 2 72 ? 28.560 17.691 -9.524 1.00 27.34 118 LEU B CA 1
ATOM 1644 C C . LEU B 2 72 ? 27.486 17.118 -10.461 1.00 29.22 118 LEU B C 1
ATOM 1645 O O . LEU B 2 72 ? 26.724 16.231 -10.059 1.00 29.65 118 LEU B O 1
ATOM 1650 N N . VAL B 2 73 ? 27.396 17.668 -11.661 1.00 31.12 119 VAL B N 1
ATOM 1651 C CA . VAL B 2 73 ? 26.431 17.200 -12.639 1.00 32.79 119 VAL B CA 1
ATOM 1652 C C . VAL B 2 73 ? 27.243 16.942 -13.897 1.00 31.82 119 VAL B C 1
ATOM 1653 O O . VAL B 2 73 ? 27.886 17.850 -14.409 1.00 34.62 119 VAL B O 1
ATOM 1657 N N . GLU B 2 74 ? 27.230 15.708 -14.387 1.00 34.84 120 GLU B N 1
ATOM 1658 C CA . GLU B 2 74 ? 28.027 15.370 -15.563 1.00 37.61 120 GLU B CA 1
ATOM 1659 C C . GLU B 2 74 ? 27.203 15.088 -16.824 1.00 40.96 120 GLU B C 1
ATOM 1660 O O . GLU B 2 74 ? 26.249 14.308 -16.797 1.00 42.26 120 GLU B O 1
ATOM 1666 N N . TYR B 2 75 ? 27.586 15.752 -17.911 1.00 42.27 121 TYR B N 1
ATOM 1667 C CA . TYR B 2 75 ? 26.949 15.573 -19.220 1.00 45.52 121 TYR B CA 1
ATOM 1668 C C . TYR B 2 75 ? 27.916 14.853 -20.165 1.00 47.65 121 TYR B C 1
ATOM 1669 O O . TYR B 2 75 ? 29.137 14.947 -20.021 1.00 48.08 121 TYR B O 1
ATOM 1678 N N . GLU B 2 76 ? 27.361 14.165 -21.155 1.00 48.69 122 GLU B N 1
ATOM 1679 C CA . GLU B 2 76 ? 28.153 13.424 -22.138 1.00 52.78 122 GLU B CA 1
ATOM 1680 C C . GLU B 2 76 ? 29.002 14.318 -23.070 1.00 50.59 122 GLU B C 1
ATOM 1681 O O . GLU B 2 76 ? 30.089 13.925 -23.492 1.00 52.42 122 GLU B O 1
ATOM 1687 N N . THR B 2 77 ? 28.526 15.529 -23.356 1.00 50.63 123 THR B N 1
ATOM 1688 C CA . THR B 2 77 ? 29.236 16.438 -24.271 1.00 49.90 123 THR B CA 1
ATOM 1689 C C . THR B 2 77 ? 29.407 17.857 -23.748 1.00 49.15 123 THR B C 1
ATOM 1690 O O . THR B 2 77 ? 28.671 18.296 -22.855 1.00 51.67 123 THR B O 1
ATOM 1694 N N . HIS B 2 78 ? 30.353 18.579 -24.345 1.00 46.91 124 HIS B N 1
ATOM 1695 C CA . HIS B 2 78 ? 30.624 19.959 -23.963 1.00 48.81 124 HIS B CA 1
ATOM 1696 C C . HIS B 2 78 ? 29.449 20.857 -24.347 1.00 51.62 124 HIS B C 1
ATOM 1697 O O . HIS B 2 78 ? 29.172 21.874 -23.683 1.00 50.76 124 HIS B O 1
ATOM 1704 N N . LYS B 2 79 ? 28.762 20.464 -25.422 1.00 54.10 125 LYS B N 1
ATOM 1705 C CA . LYS B 2 79 ? 27.591 21.190 -25.913 1.00 56.04 125 LYS B CA 1
ATOM 1706 C C . LYS B 2 79 ? 26.531 21.232 -24.805 1.00 54.85 125 LYS B C 1
ATOM 1707 O O . LYS B 2 79 ? 26.068 22.304 -24.406 1.00 55.02 125 LYS B O 1
ATOM 1713 N N . GLN B 2 80 ? 26.152 20.048 -24.325 1.00 53.75 126 GLN B N 1
ATOM 1714 C CA . GLN B 2 80 ? 25.144 19.901 -23.270 1.00 52.43 126 GLN B CA 1
ATOM 1715 C C . GLN B 2 80 ? 25.488 20.655 -21.988 1.00 49.99 126 GLN B C 1
ATOM 1716 O O . GLN B 2 80 ? 24.649 21.375 -21.418 1.00 45.85 126 GLN B O 1
ATOM 1722 N N . ALA B 2 81 ? 26.726 20.486 -21.528 1.00 48.58 127 ALA B N 1
ATOM 1723 C CA . ALA B 2 81 ? 27.151 21.123 -20.289 1.00 46.74 127 ALA B CA 1
ATOM 1724 C C . ALA B 2 81 ? 27.112 22.637 -20.410 1.00 48.29 127 ALA B C 1
ATOM 1725 O O . ALA B 2 81 ? 26.678 23.319 -19.478 1.00 49.84 127 ALA B O 1
ATOM 1727 N N . LEU B 2 82 ? 27.545 23.168 -21.554 1.00 48.42 128 LEU B N 1
ATOM 1728 C CA . LEU B 2 82 ? 27.536 24.617 -21.747 1.00 51.03 128 LEU B CA 1
ATOM 1729 C C . LEU B 2 82 ? 26.090 25.108 -21.880 1.00 50.15 128 LEU B C 1
ATOM 1730 O O . LEU B 2 82 ? 25.735 26.184 -21.395 1.00 50.99 128 LEU B O 1
ATOM 1735 N N . ALA B 2 83 ? 25.234 24.313 -22.513 1.00 51.45 129 ALA B N 1
ATOM 1736 C CA . ALA B 2 83 ? 23.837 24.737 -22.635 1.00 51.07 129 ALA B CA 1
ATOM 1737 C C . ALA B 2 83 ? 23.264 24.931 -21.217 1.00 50.05 129 ALA B C 1
ATOM 1738 O O . ALA B 2 83 ? 22.738 26.004 -20.871 1.00 49.92 129 ALA B O 1
ATOM 1740 N N . ALA B 2 84 ? 23.399 23.889 -20.400 1.00 46.45 130 ALA B N 1
ATOM 1741 C CA . ALA B 2 84 ? 22.921 23.897 -19.018 1.00 43.32 130 ALA B CA 1
ATOM 1742 C C . ALA B 2 84 ? 23.492 25.062 -18.208 1.00 40.36 130 ALA B C 1
ATOM 1743 O O . ALA B 2 84 ? 22.768 25.780 -17.508 1.00 40.30 130 ALA B O 1
ATOM 1745 N N . LYS B 2 85 ? 24.803 25.232 -18.316 1.00 40.19 131 LYS B N 1
ATOM 1746 C CA . LYS B 2 85 ? 25.538 26.289 -17.632 1.00 42.77 131 LYS B CA 1
ATOM 1747 C C . LYS B 2 85 ? 24.909 27.651 -17.808 1.00 44.07 131 LYS B C 1
ATOM 1748 O O . LYS B 2 85 ? 24.587 28.345 -16.839 1.00 44.42 131 LYS B O 1
ATOM 1754 N N . GLU B 2 86 ? 24.760 28.041 -19.066 1.00 46.51 132 GLU B N 1
ATOM 1755 C CA . GLU B 2 86 ? 24.198 29.344 -19.417 1.00 43.25 132 GLU B CA 1
ATOM 1756 C C . GLU B 2 86 ? 22.715 29.440 -19.093 1.00 43.13 132 GLU B C 1
ATOM 1757 O O . GLU B 2 86 ? 22.228 30.496 -18.729 1.00 44.10 132 GLU B O 1
ATOM 1763 N N . ALA B 2 87 ? 22.010 28.321 -19.182 1.00 43.58 133 ALA B N 1
ATOM 1764 C CA . ALA B 2 87 ? 20.585 28.302 -18.871 1.00 43.78 133 ALA B CA 1
ATOM 1765 C C . ALA B 2 87 ? 20.293 28.262 -17.371 1.00 44.56 133 ALA B C 1
ATOM 1766 O O . ALA B 2 87 ? 19.334 28.881 -16.912 1.00 44.08 133 ALA B O 1
ATOM 1768 N N . LEU B 2 88 ? 21.128 27.561 -16.602 1.00 42.09 134 LEU B N 1
ATOM 1769 C CA . LEU B 2 88 ? 20.879 27.415 -15.169 1.00 39.76 134 LEU B CA 1
ATOM 1770 C C . LEU B 2 88 ? 21.652 28.281 -14.167 1.00 37.83 134 LEU B C 1
ATOM 1771 O O . LEU B 2 88 ? 21.202 28.456 -13.024 1.00 36.04 134 LEU B O 1
ATOM 1776 N N . ASN B 2 89 ? 22.801 28.827 -14.550 1.00 36.76 135 ASN B N 1
ATOM 1777 C CA . ASN B 2 89 ? 23.483 29.699 -13.612 1.00 37.81 135 ASN B CA 1
ATOM 1778 C C . ASN B 2 89 ? 22.496 30.832 -13.369 1.00 40.76 135 ASN B C 1
ATOM 1779 O O . ASN B 2 89 ? 21.920 31.359 -14.333 1.00 40.87 135 ASN B O 1
ATOM 1784 N N . GLY B 2 90 ? 22.277 31.195 -12.105 1.00 38.28 136 GLY B N 1
ATOM 1785 C CA . GLY B 2 90 ? 21.355 32.270 -11.804 1.00 33.76 136 GLY B CA 1
ATOM 1786 C C . GLY B 2 90 ? 19.893 31.888 -11.667 1.00 35.28 136 GLY B C 1
ATOM 1787 O O . GLY B 2 90 ? 19.083 32.735 -11.292 1.00 32.90 136 GLY B O 1
ATOM 1788 N N . ALA B 2 91 ? 19.542 30.635 -11.967 1.00 35.15 137 ALA B N 1
ATOM 1789 C CA . ALA B 2 91 ? 18.162 30.160 -11.809 1.00 34.94 137 ALA B CA 1
ATOM 1790 C C . ALA B 2 91 ? 17.857 29.846 -10.324 1.00 35.27 137 ALA B C 1
ATOM 1791 O O . ALA B 2 91 ? 18.686 30.065 -9.449 1.00 31.10 137 ALA B O 1
ATOM 1793 N N . GLU B 2 92 ? 16.666 29.337 -10.028 1.00 36.77 138 GLU B N 1
ATOM 1794 C CA . GLU B 2 92 ? 16.361 29.054 -8.643 1.00 36.40 138 GLU B CA 1
ATOM 1795 C C . GLU B 2 92 ? 15.739 27.708 -8.443 1.00 35.81 138 GLU B C 1
ATOM 1796 O O . GLU B 2 92 ? 15.016 27.202 -9.291 1.00 33.94 138 GLU B O 1
ATOM 1802 N N . ILE B 2 93 ? 16.052 27.126 -7.304 1.00 34.58 139 ILE B N 1
ATOM 1803 C CA . ILE B 2 93 ? 15.483 25.843 -6.922 1.00 35.11 139 ILE B CA 1
ATOM 1804 C C . ILE B 2 93 ? 14.942 26.106 -5.561 1.00 35.95 139 ILE B C 1
ATOM 1805 O O . ILE B 2 93 ? 15.667 26.508 -4.641 1.00 34.39 139 ILE B O 1
ATOM 1810 N N . MET B 2 94 ? 13.632 25.969 -5.438 1.00 29.43 140 MET B N 1
ATOM 1811 C CA . MET B 2 94 ? 13.027 26.169 -4.158 1.00 28.56 140 MET B CA 1
ATOM 1812 C C . MET B 2 94 ? 13.207 27.579 -3.592 1.00 30.46 140 MET B C 1
ATOM 1813 O O . MET B 2 94 ? 13.213 27.786 -2.372 1.00 31.14 140 MET B O 1
ATOM 1818 N N . GLY B 2 95 ? 13.309 28.547 -4.506 1.00 31.21 141 GLY B N 1
ATOM 1819 C CA . GLY B 2 95 ? 13.438 29.941 -4.108 1.00 32.66 141 GLY B CA 1
ATOM 1820 C C . GLY B 2 95 ? 14.844 30.396 -3.800 1.00 37.99 141 GLY B C 1
ATOM 1821 O O . GLY B 2 95 ? 15.051 31.561 -3.423 1.00 36.57 141 GLY B O 1
ATOM 1822 N N . GLN B 2 96 ? 15.816 29.486 -3.950 1.00 31.27 142 GLN B N 1
ATOM 1823 C CA . GLN B 2 96 ? 17.201 29.827 -3.660 1.00 28.27 142 GLN B CA 1
ATOM 1824 C C . GLN B 2 96 ? 17.964 29.837 -4.980 1.00 27.26 142 GLN B C 1
ATOM 1825 O O . GLN B 2 96 ? 17.925 28.888 -5.758 1.00 26.54 142 GLN B O 1
ATOM 1831 N N . THR B 2 97 ? 18.666 30.929 -5.235 1.00 25.65 143 THR B N 1
ATOM 1832 C CA . THR B 2 97 ? 19.385 31.049 -6.488 1.00 26.32 143 THR B CA 1
ATOM 1833 C C . THR B 2 97 ? 20.642 30.178 -6.520 1.00 25.11 143 THR B C 1
ATOM 1834 O O . THR B 2 97 ? 21.481 30.273 -5.627 1.00 24.71 143 THR B O 1
ATOM 1838 N N . ILE B 2 98 ? 20.773 29.344 -7.542 1.00 27.34 144 ILE B N 1
ATOM 1839 C CA . ILE B 2 98 ? 21.925 28.463 -7.659 1.00 30.38 144 ILE B CA 1
ATOM 1840 C C . ILE B 2 98 ? 22.939 29.064 -8.613 1.00 34.34 144 ILE B C 1
ATOM 1841 O O . ILE B 2 98 ? 22.603 29.970 -9.400 1.00 33.94 144 ILE B O 1
ATOM 1846 N N . GLN B 2 99 ? 24.189 28.606 -8.513 1.00 32.40 145 GLN B N 1
ATOM 1847 C CA . GLN B 2 99 ? 25.228 29.064 -9.447 1.00 30.91 145 GLN B CA 1
ATOM 1848 C C . GLN B 2 99 ? 25.700 27.791 -10.115 1.00 30.47 145 GLN B C 1
ATOM 1849 O O . GLN B 2 99 ? 25.725 26.723 -9.484 1.00 24.70 145 GLN B O 1
ATOM 1855 N N . VAL B 2 100 ? 26.033 27.883 -11.403 1.00 30.10 146 VAL B N 1
ATOM 1856 C CA . VAL B 2 100 ? 26.506 26.728 -12.171 1.00 31.45 146 VAL B CA 1
ATOM 1857 C C . VAL B 2 100 ? 27.782 27.100 -12.886 1.00 35.63 146 VAL B C 1
ATOM 1858 O O . VAL B 2 100 ? 27.832 28.077 -13.649 1.00 33.54 146 VAL B O 1
ATOM 1862 N N . ASP B 2 101 ? 28.817 26.314 -12.630 1.00 33.41 147 ASP B N 1
ATOM 1863 C CA . ASP B 2 101 ? 30.147 26.549 -13.195 1.00 33.01 147 ASP B CA 1
ATOM 1864 C C . ASP B 2 101 ? 30.771 25.264 -13.684 1.00 33.37 147 ASP B C 1
ATOM 1865 O O . ASP B 2 101 ? 30.220 24.166 -13.472 1.00 31.78 147 ASP B O 1
ATOM 1870 N N . TRP B 2 102 ? 31.911 25.401 -14.371 1.00 31.91 148 TRP B N 1
ATOM 1871 C CA . TRP B 2 102 ? 32.639 24.223 -14.817 1.00 32.49 148 TRP B CA 1
ATOM 1872 C C . TRP B 2 102 ? 33.202 23.696 -13.511 1.00 31.15 148 TRP B C 1
ATOM 1873 O O . TRP B 2 102 ? 33.423 24.463 -12.582 1.00 32.15 148 TRP B O 1
ATOM 1884 N N . CYS B 2 103 ? 33.411 22.400 -13.430 1.00 31.30 149 CYS B N 1
ATOM 1885 C CA . CYS B 2 103 ? 33.988 21.832 -12.210 1.00 31.22 149 CYS B CA 1
ATOM 1886 C C . CYS B 2 103 ? 35.523 21.821 -12.276 1.00 30.99 149 CYS B C 1
ATOM 1887 O O . CYS B 2 103 ? 36.208 22.087 -11.290 1.00 27.91 149 CYS B O 1
ATOM 1890 N N . PHE B 2 104 ? 36.073 21.538 -13.447 1.00 30.99 150 PHE B N 1
ATOM 1891 C CA . PHE B 2 104 ? 37.514 21.481 -13.596 1.00 31.71 150 PHE B CA 1
ATOM 1892 C C . PHE B 2 104 ? 38.015 22.473 -14.646 1.00 35.50 150 PHE B C 1
ATOM 1893 O O . PHE B 2 104 ? 37.288 22.760 -15.601 1.00 37.71 150 PHE B O 1
ATOM 1901 N N . VAL B 2 105 ? 39.224 22.996 -14.459 1.00 37.40 151 VAL B N 1
ATOM 1902 C CA . VAL B 2 105 ? 39.826 23.924 -15.410 1.00 40.28 151 VAL B CA 1
ATOM 1903 C C . VAL B 2 105 ? 41.158 23.384 -15.920 1.00 44.88 151 VAL B C 1
ATOM 1904 O O . VAL B 2 105 ? 41.728 22.461 -15.342 1.00 40.35 151 VAL B O 1
ATOM 1908 N N . LYS B 2 106 ? 41.669 23.963 -17.004 1.00 47.88 152 LYS B N 1
ATOM 1909 C CA . LYS B 2 106 ? 42.907 23.446 -17.572 1.00 54.05 152 LYS B CA 1
ATOM 1910 C C . LYS B 2 106 ? 44.220 23.798 -16.900 1.00 55.14 152 LYS B 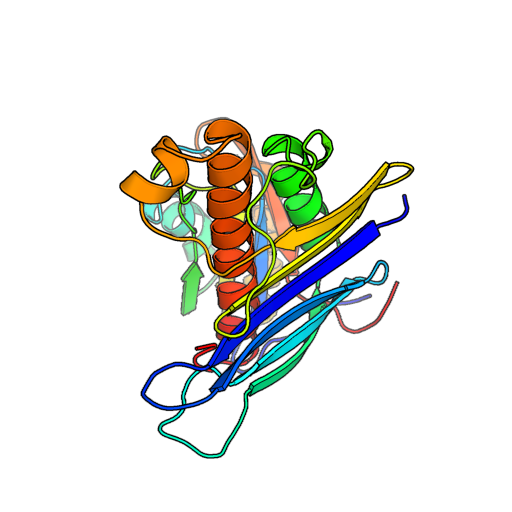C 1
ATOM 1911 O O . LYS B 2 106 ? 45.137 22.994 -16.916 1.00 58.33 152 LYS B O 1
ATOM 1917 N N . GLY B 2 107 ? 44.327 24.977 -16.309 1.00 57.82 153 GLY B N 1
ATOM 1918 C CA . GLY B 2 107 ? 45.591 25.333 -15.692 1.00 60.98 153 GLY B CA 1
ATOM 1919 C C . GLY B 2 107 ? 45.476 26.080 -14.385 1.00 62.74 153 GLY B C 1
ATOM 1920 O O . GLY B 2 107 ? 44.375 26.351 -13.925 1.00 63.84 153 GLY B O 1
ATOM 1921 N N . PRO B 2 108 ? 46.612 26.446 -13.773 1.00 65.46 154 PRO B N 1
ATOM 1922 C CA . PRO B 2 108 ? 46.707 27.170 -12.498 1.00 68.36 154 PRO B CA 1
ATOM 1923 C C . PRO B 2 108 ? 46.134 28.586 -12.397 1.00 70.63 154 PRO B C 1
ATOM 1924 O O . PRO B 2 108 ? 45.573 29.124 -13.348 1.00 68.48 154 PRO B O 1
ATOM 1928 N N . LYS B 2 109 ? 46.297 29.161 -11.205 1.00 74.29 155 LYS B N 1
ATOM 1929 C CA . LYS B 2 109 ? 45.833 30.501 -10.850 1.00 77.27 155 LYS B CA 1
ATOM 1930 C C . LYS B 2 109 ? 44.450 30.854 -11.383 1.00 78.14 155 LYS B C 1
ATOM 1931 O O . LYS B 2 109 ? 43.476 30.680 -10.626 1.00 77.90 155 LYS B O 1
#

Solvent-accessible surface area: 12108 Å² total; per-residue (Å²): 150,99,12,51,0,44,3,53,16,7,48,130,21,197,131,29,131,40,61,4,54,2,19,0,96,74,26,4,35,0,74,4,16,2,53,29,51,94,178,70,148,92,77,31,159,74,88,12,39,4,40,102,14,0,8,75,6,0,38,87,3,0,92,95,32,115,0,15,130,49,77,34,154,51,12,53,96,42,82,237,90,3,92,7,32,0,40,0,35,13,16,138,81,100,17,61,7,41,2,15,82,50,42,54,147,84,82,15,78,196,29,176,30,34,132,0,11,82,26,0,79,64,3,4,29,9,0,46,29,0,0,58,6,0,1,10,12,14,37,58,56,154,25,60,100,33,39,62,101,6,77,92,0,34,3,0,0,0,17,43,3,41,89,100,1,124,92,93,50,0,61,112,84,0,60,120,71,17,122,26,84,49,19,58,20,23,99,20,134,162,69,49,95,7,37,8,2,0,0,0,0,0,86,49,62,174,36,0,61,46,0,43,134,45,8,72,44,26,97,6,99,66,67,61,0,81,2,32,21,0,2,11,136,14,73,180

CATH classification: 3.30.1560.10

Nearest PDB structures (foldseek):
  1oo0-assembly1_B  TM=1.011E+00  e=1.669E-19  Drosophila melanogaster
  1hl6-assembly1_A  TM=1.003E+00  e=6.410E-17  Drosophila melanogaster
  1rk8-assembly1_A  TM=1.002E+00  e=4.100E-16  Drosophila melanogaster
  7a5p-assembly1_w  TM=9.985E-01  e=5.302E-15  Homo sapiens
  6gd3-assembly2_B  TM=9.352E-01  e=4.699E-08  Homo sapiens

B-factor: mean 38.46, std 12.52, range [16.24, 87.44]

Sequence (236 aa):
EDFYLRYYVGHKGKFGHEFLEFEFRPDGKLRYANNSNYKNDTMIRKEAFVHQSVMEELKRIIIDSEIMQEDDLPWPPPDRVGRQELEIVIGDEHISFTTSKTGSLVDVNRSKDPEGLRCFYYLVQDLKCLVFSLIGLHFKIKPIPGPQRSVEGWILFVTSIHEEAQEDEIQEKFCDYGEIKNIHLNLDRRTGFSKGYALVEYETHKQALAAKEALNGAEIMGQTIQVDWCFVKGPK

GO terms:
  GO:0045495 pole plasm (C, IDA)
  GO:0005634 nucleus (C, IDA)
  GO:0005737 cytoplasm (C, IDA)
  GO:0045451 pole plasm oskar mRNA localization (P, TAS)
  GO:0016325 oocyte microtubule cytoskeleton organization (P, TAS)
  GO:0046594 maintenance of pole plasm mRNA location (P, TAS)
  GO:0007315 pole plasm assembly (P, TAS)
  GO:0000226 microtubule cytoskeleton organization (P, TAS)
  GO:0000398 mRNA splicing, via spliceosome (P, IC)
  GO:0010628 positive regulation of gene expression (P, IMP)
  GO:0071011 precatalytic spliceosome (C, HDA)
  GO:0071013 catalytic step 2 spliceosome (C, HDA)
  GO:0048477 oogenesis (P, IMP)
  GO:0007317 regulation of pole plasm oskar mRNA localization (P, IMP)
  GO:0008103 oocyte microtubule cytoskeleton polarization (P, IMP)
  GO:0008104 intracellular protein localization (P, IMP)
  GO:0008380 RNA splicing (P, IMP)
  GO:0035145 exon-exon junction complex (C, IPI)
  GO:0008104 intracellular protein localization (P, IPI)
  GO:0005515 protein binding (F, IPI)

InterPro domains:
  IPR004023 Mago nashi protein [PF02792] (6-147)
  IPR004023 Mago nashi protein [PTHR12638] (2-147)
  IPR004023 Mago nashi protein [cd11295] (5-147)
  IPR036605 Mago nashi superfamily [G3DSA:3.30.1560.10] (3-146)
  IPR036605 Mago nashi superfamily [SSF89817] (4-147)

Foldseek 3Di:
DAKKKKKKKWFQDPLGIWMWMWMQHPQQKIWIKTGHDSVDDDIDTDIDGDDVVLVVVLVVLVVVLVLLVDACPQAAAADNGMKMWIWIDDPPGIYIHMHYPDDDPVDLVPGPCNPSSVSVVVSVVVVVVSVQVVCCVVVVDRSD/DAFDADDQWFKKKKFQADQQDDVVLVCVLQVVLAHWPDKPQDHDVVPRTRPGMIITTHRDPRSLVVSQVVQAQHDGPNTGMHMGGPDGDDDD